Protein AF-A0A947J9U2-F1 (afdb_monomer_lite)

Radius of gyration: 20.04 Å; chains: 1; bounding box: 48×55×50 Å

pLDDT: mean 78.75, std 20.49, range [25.81, 98.12]

Secondary structure (DSSP, 8-state):
----PPEEE--S--EEETTEEESHHHHHHHHHHHHPPTT-EEEEHHHHHHHGGGT--EEEEEEEEETTTEEEEEEEE--S-EEEEEE-TTSSEEEEEETTSEEEEEE-HHHHHHHHHHHHHHHHHHHHGGGSTTSTHHHHHHHS-SS-SS-GGGTSS-SSSSEEEEGGGEEEEEETTEEEEEETTTEEEEE-TTTS-HHHHHHHHHHHHHHHHHT-

Sequence (216 aa):
GGGGGGIGIAWGTAIRTDGDLFGHSVNLAKRLSDTAKGGQIVASSDVFGQAASLGFRFRDLGDRELKGIGSERLYEVVWREEVARLDATDDSVNLVLTGDDKLVIEFAKPMQEEVDRIRAELDGLGKEARGLGGVIQRAVGRRVSHALPKLVDWATARAGMGIEHPLADIDARMRLGKLEILVNGKKRLEFGGDQVSPANARQFLERLRALRADAG

Structure (mmCIF, N/CA/C/O backbone):
data_AF-A0A947J9U2-F1
#
_entry.id   AF-A0A947J9U2-F1
#
loop_
_atom_site.group_PDB
_atom_site.id
_atom_site.type_symbol
_atom_site.label_atom_id
_atom_site.label_alt_id
_atom_site.label_comp_id
_atom_site.label_asym_id
_atom_site.label_entity_id
_atom_site.label_seq_id
_atom_site.pdbx_PDB_ins_code
_atom_site.Cartn_x
_atom_site.Cartn_y
_atom_site.Cartn_z
_atom_site.occupancy
_atom_site.B_iso_or_equiv
_atom_site.auth_seq_id
_atom_site.auth_comp_id
_atom_site.auth_asym_id
_atom_site.auth_atom_id
_atom_site.pdbx_PDB_model_num
ATOM 1 N N . GLY A 1 1 ? -15.534 14.897 -3.847 1.00 25.81 1 GLY A N 1
ATOM 2 C CA . GLY A 1 1 ? -15.605 13.552 -3.250 1.00 25.81 1 GLY A CA 1
ATOM 3 C C . GLY A 1 1 ? -14.189 13.133 -2.962 1.00 25.81 1 GLY A C 1
ATOM 4 O O . GLY A 1 1 ? -13.385 13.249 -3.876 1.00 25.81 1 GLY A O 1
ATOM 5 N N . GLY A 1 2 ? -13.885 12.825 -1.699 1.00 32.78 2 GLY A N 1
ATOM 6 C CA . GLY A 1 2 ? -12.523 12.707 -1.167 1.00 32.78 2 GLY A CA 1
ATOM 7 C C . GLY A 1 2 ? -11.637 11.728 -1.936 1.00 32.78 2 GLY A C 1
ATOM 8 O O . GLY A 1 2 ? -12.122 10.709 -2.429 1.00 32.78 2 GLY A O 1
ATOM 9 N N . GLY A 1 3 ? -10.350 12.069 -2.049 1.00 41.09 3 GLY A N 1
ATOM 10 C CA . GLY A 1 3 ? -9.320 11.173 -2.564 1.00 41.09 3 GLY A CA 1
ATOM 11 C C . GLY A 1 3 ? -9.358 9.856 -1.794 1.00 41.09 3 GLY A C 1
ATOM 12 O O . GLY A 1 3 ? -9.455 9.855 -0.567 1.00 41.09 3 GLY A O 1
ATOM 13 N N . GLY A 1 4 ? -9.397 8.731 -2.508 1.00 53.06 4 GLY A N 1
ATOM 14 C CA . GLY A 1 4 ? -9.525 7.418 -1.879 1.00 53.06 4 GLY A CA 1
ATOM 15 C C . GLY A 1 4 ? -8.254 7.056 -1.126 1.00 53.06 4 GLY A C 1
ATOM 16 O O . GLY A 1 4 ? -7.303 6.540 -1.713 1.00 53.06 4 GLY A O 1
ATOM 17 N N . GLY A 1 5 ? -8.268 7.362 0.169 1.00 69.38 5 GLY A N 1
ATOM 18 C CA . GLY A 1 5 ? -7.246 6.973 1.126 1.00 69.38 5 GLY A CA 1
ATOM 19 C C . GLY A 1 5 ? -7.214 5.462 1.349 1.00 69.38 5 GLY A C 1
ATOM 20 O O . GLY A 1 5 ? -8.092 4.724 0.900 1.00 69.38 5 GLY A O 1
ATOM 21 N N . GLY A 1 6 ? -6.174 4.997 2.034 1.00 84.38 6 GLY A N 1
ATOM 22 C CA . GLY A 1 6 ? -6.083 3.604 2.448 1.00 84.38 6 GLY A CA 1
ATOM 23 C C . GLY A 1 6 ? -7.133 3.235 3.500 1.00 84.38 6 GLY A C 1
ATOM 24 O O . GLY A 1 6 ? -7.641 4.082 4.244 1.00 84.38 6 GLY A O 1
ATOM 25 N N . ILE A 1 7 ? -7.468 1.950 3.554 1.00 92.75 7 ILE A N 1
ATOM 26 C CA . ILE A 1 7 ? -8.468 1.395 4.468 1.00 92.75 7 ILE A CA 1
ATOM 27 C C . ILE A 1 7 ? -7.752 0.832 5.694 1.00 92.75 7 ILE A C 1
ATOM 29 O O . ILE A 1 7 ? -6.749 0.136 5.563 1.00 92.75 7 ILE A O 1
ATOM 33 N N . GLY A 1 8 ? -8.285 1.116 6.881 1.00 95.94 8 GLY A N 1
ATOM 34 C CA . GLY A 1 8 ? -7.850 0.516 8.139 1.00 95.94 8 GLY A CA 1
ATOM 35 C C . GLY A 1 8 ? -8.925 -0.407 8.697 1.00 95.94 8 GLY A C 1
ATOM 36 O O . GLY A 1 8 ? -10.078 0.007 8.819 1.00 95.94 8 GLY A O 1
ATOM 37 N N . ILE A 1 9 ? -8.561 -1.640 9.042 1.00 97.19 9 ILE A N 1
ATOM 38 C CA . ILE A 1 9 ? -9.472 -2.637 9.612 1.00 97.19 9 ILE A CA 1
ATOM 39 C C . ILE A 1 9 ? -8.925 -3.082 10.964 1.00 97.19 9 ILE A C 1
ATOM 41 O O . ILE A 1 9 ? -7.799 -3.562 11.067 1.00 97.19 9 ILE A O 1
ATOM 45 N N . ALA A 1 10 ? -9.738 -2.956 12.005 1.00 97.12 10 ALA A N 1
ATOM 46 C CA . ALA A 1 10 ? -9.436 -3.494 13.322 1.00 97.12 10 ALA A CA 1
ATOM 47 C C . ALA A 1 10 ? -10.621 -4.313 13.831 1.00 97.12 10 ALA A C 1
ATOM 49 O O . ALA A 1 10 ? -11.771 -4.056 13.469 1.00 97.12 10 ALA A O 1
ATOM 50 N N . TRP A 1 11 ? -10.330 -5.285 14.687 1.00 95.12 11 TRP A N 1
ATOM 51 C CA . TRP A 1 11 ? -11.322 -6.132 15.335 1.00 95.12 11 TRP A CA 1
ATOM 52 C C . TRP A 1 11 ? -11.269 -5.914 16.846 1.00 95.12 11 TRP A C 1
ATOM 54 O O . TRP A 1 11 ? -10.195 -5.758 17.413 1.00 95.12 11 TRP A O 1
ATOM 64 N N . GLY A 1 12 ? -12.429 -5.876 17.500 1.00 92.94 12 GLY A N 1
ATOM 65 C CA . GLY A 1 12 ? -12.519 -5.732 18.951 1.00 92.94 12 GLY A CA 1
ATOM 66 C C . GLY A 1 12 ? -13.784 -5.013 19.400 1.00 92.94 12 GLY A C 1
ATOM 67 O O . GLY A 1 12 ? -14.599 -4.566 18.592 1.00 92.94 12 GLY A O 1
ATOM 68 N N . THR A 1 13 ? -13.946 -4.886 20.713 1.00 91.75 13 THR A N 1
ATOM 69 C CA . THR A 1 13 ? -15.140 -4.293 21.324 1.00 91.75 13 THR A CA 1
ATOM 70 C C . THR A 1 13 ? -15.233 -2.790 21.075 1.00 91.75 13 THR A C 1
ATOM 72 O O . THR A 1 13 ? -14.247 -2.068 21.238 1.00 91.75 13 THR A O 1
ATOM 75 N N . ALA A 1 14 ? -16.441 -2.314 20.780 1.00 92.44 14 ALA A N 1
ATOM 76 C CA . ALA A 1 14 ? -16.781 -0.899 20.715 1.00 92.44 14 ALA A CA 1
ATOM 77 C C . ALA A 1 14 ? -18.074 -0.631 21.497 1.00 92.44 14 ALA A C 1
ATOM 79 O O . ALA A 1 14 ? -18.937 -1.503 21.614 1.00 92.44 14 ALA A O 1
ATOM 80 N N . ILE A 1 15 ? -18.198 0.581 22.025 1.00 93.19 15 ILE A N 1
ATOM 81 C CA . ILE A 1 15 ? -19.376 1.084 22.727 1.00 93.19 15 ILE A CA 1
ATOM 82 C C . ILE A 1 15 ? -20.117 2.026 21.783 1.00 93.19 15 ILE A C 1
ATOM 84 O O . ILE A 1 15 ? -19.496 2.873 21.142 1.00 93.19 15 ILE A O 1
ATOM 88 N N . ARG A 1 16 ? -21.443 1.885 21.708 1.00 94.12 16 ARG A N 1
ATOM 89 C CA . ARG A 1 16 ? -22.299 2.766 20.914 1.00 94.12 16 ARG A CA 1
ATOM 90 C C . ARG A 1 16 ? -23.005 3.780 21.807 1.00 94.12 16 ARG A C 1
ATOM 92 O O . ARG A 1 16 ? -23.763 3.375 22.684 1.00 94.12 16 ARG A O 1
ATOM 99 N N . THR A 1 17 ? -22.820 5.064 21.519 1.00 92.56 17 THR A N 1
ATOM 100 C CA . THR A 1 17 ? -23.451 6.176 22.249 1.00 92.56 17 THR A CA 1
ATOM 101 C C . THR A 1 17 ? -23.852 7.259 21.258 1.00 92.56 17 THR A C 1
ATOM 103 O O . THR A 1 17 ? -23.076 7.578 20.365 1.00 92.56 17 THR A O 1
ATOM 106 N N . ASP A 1 18 ? -25.068 7.797 21.382 1.00 92.25 18 ASP A N 1
ATOM 107 C CA . ASP A 1 18 ? -25.584 8.890 20.538 1.00 92.25 18 ASP A CA 1
ATOM 108 C C . ASP A 1 18 ? -25.421 8.660 19.023 1.00 92.25 18 ASP A C 1
ATOM 110 O O . ASP A 1 18 ? -25.199 9.575 18.237 1.00 92.25 18 ASP A O 1
ATOM 114 N N . GLY A 1 19 ? -25.543 7.399 18.599 1.00 91.31 19 GLY A N 1
ATOM 115 C CA . GLY A 1 19 ? -25.423 6.994 17.198 1.00 91.31 19 GLY A CA 1
ATOM 116 C C . GLY A 1 19 ? -23.993 6.757 16.704 1.00 91.31 19 GLY A C 1
ATOM 117 O O . GLY A 1 19 ? -23.855 6.200 15.614 1.00 91.31 19 GLY A O 1
ATOM 118 N N . ASP A 1 20 ? -22.971 7.070 17.501 1.00 91.00 20 ASP A N 1
ATOM 119 C CA . ASP A 1 20 ? -21.551 6.923 17.160 1.00 91.00 20 ASP A CA 1
ATOM 120 C C . ASP A 1 20 ? -20.887 5.740 17.900 1.00 91.00 20 ASP A C 1
ATOM 122 O O . ASP A 1 20 ? -21.449 5.194 18.858 1.00 91.00 20 ASP A O 1
ATOM 126 N N . LEU A 1 21 ? -19.713 5.304 17.426 1.00 91.12 21 LEU A N 1
ATOM 127 C CA . LEU A 1 21 ? -18.932 4.198 17.988 1.00 91.12 21 LEU A CA 1
ATOM 128 C C . LEU A 1 21 ? -17.629 4.697 18.617 1.00 91.12 21 LEU A C 1
ATOM 130 O O . LEU A 1 21 ? -16.820 5.366 17.979 1.00 91.12 21 LEU A O 1
ATOM 134 N N . PHE A 1 22 ? -17.371 4.264 19.847 1.00 91.00 22 PHE A N 1
ATOM 135 C CA . PHE A 1 22 ? -16.164 4.590 20.599 1.00 91.00 22 PHE A CA 1
ATOM 136 C C . PHE A 1 22 ? -15.477 3.324 21.096 1.00 91.00 22 PHE A C 1
ATOM 138 O O . PHE A 1 22 ? -16.123 2.346 21.467 1.00 91.00 22 PHE A O 1
ATOM 145 N N . GLY A 1 23 ? -14.150 3.340 21.148 1.00 93.25 23 GLY A N 1
ATOM 146 C CA . GLY A 1 23 ? -13.381 2.235 21.705 1.00 93.25 23 GLY A CA 1
ATOM 147 C C . GLY A 1 23 ? -11.992 2.129 21.106 1.00 93.25 23 GLY A C 1
ATOM 148 O O . GLY A 1 23 ? -11.646 2.818 20.145 1.00 93.25 23 GLY A O 1
ATOM 149 N N . HIS A 1 24 ? -11.195 1.236 21.685 1.00 93.81 24 HIS A N 1
ATOM 150 C CA . HIS A 1 24 ? -9.841 0.975 21.218 1.00 93.81 24 HIS A CA 1
ATOM 151 C C . HIS A 1 24 ? -9.825 0.506 19.755 1.00 93.81 24 HIS A C 1
ATOM 153 O O . HIS A 1 24 ? -9.089 1.076 18.958 1.00 93.81 24 HIS A O 1
ATOM 159 N N . SER A 1 25 ? -10.693 -0.440 19.369 1.00 94.94 25 SER A N 1
ATOM 160 C CA . SER A 1 25 ? -10.762 -0.949 17.990 1.00 94.94 25 SER A CA 1
ATOM 161 C C . SER A 1 25 ? -11.112 0.140 16.971 1.00 94.94 25 SER A C 1
ATOM 163 O O . SER A 1 25 ? -10.523 0.187 15.895 1.00 94.94 25 SER A O 1
ATOM 165 N N . VAL A 1 26 ? -12.002 1.075 17.321 1.00 94.69 26 VAL A N 1
ATOM 166 C CA . VAL A 1 26 ? -12.360 2.215 16.457 1.00 94.69 26 VAL A CA 1
ATOM 167 C C . VAL A 1 26 ? -11.170 3.164 16.279 1.00 94.69 26 VAL A C 1
ATOM 169 O O . VAL A 1 26 ? -10.843 3.558 15.157 1.00 94.69 26 VAL A O 1
ATOM 172 N N . ASN A 1 27 ? -10.478 3.494 17.375 1.00 95.06 27 ASN A N 1
ATOM 173 C CA . ASN A 1 27 ? -9.283 4.338 17.330 1.00 95.06 27 ASN A CA 1
ATOM 174 C C . ASN A 1 27 ? -8.145 3.673 16.546 1.00 95.06 27 ASN A C 1
ATOM 176 O O . ASN A 1 27 ? -7.476 4.345 15.759 1.00 95.06 27 ASN A O 1
ATOM 180 N N . LEU A 1 28 ? -7.956 2.363 16.720 1.00 97.06 28 LEU A N 1
ATOM 181 C CA . LEU A 1 28 ? -6.976 1.576 15.983 1.00 97.06 28 LEU A CA 1
ATOM 182 C C . LEU A 1 28 ? -7.295 1.581 14.487 1.00 97.06 28 LEU A C 1
ATOM 184 O O . LEU A 1 28 ? -6.449 2.003 13.708 1.00 97.06 28 LEU A O 1
ATOM 188 N N . ALA A 1 29 ? -8.521 1.238 14.075 1.00 96.50 29 ALA A N 1
ATOM 189 C CA . ALA A 1 29 ? -8.925 1.256 12.663 1.00 96.50 29 ALA A CA 1
ATOM 190 C C . ALA A 1 29 ? -8.650 2.614 11.994 1.00 96.50 29 ALA A C 1
ATOM 192 O O . ALA A 1 29 ? -8.118 2.667 10.882 1.00 96.50 29 ALA A O 1
ATOM 193 N N . LYS A 1 30 ? -8.925 3.721 12.698 1.00 94.50 30 LYS A N 1
ATOM 194 C CA . LYS A 1 30 ? -8.577 5.067 12.228 1.00 94.50 30 LYS A CA 1
ATOM 195 C C . LYS A 1 30 ? -7.069 5.229 12.015 1.00 94.50 30 LYS A C 1
ATOM 197 O O . LYS A 1 30 ? -6.662 5.720 10.967 1.00 94.50 30 LYS A O 1
ATOM 202 N N . ARG A 1 31 ? -6.234 4.804 12.972 1.00 95.12 31 ARG A N 1
ATOM 203 C CA . ARG A 1 31 ? -4.767 4.877 12.844 1.00 95.12 31 ARG A CA 1
ATOM 204 C C . ARG A 1 31 ? -4.219 3.997 11.731 1.00 95.12 31 ARG A C 1
ATOM 206 O O . ARG A 1 31 ? -3.329 4.434 11.014 1.00 95.12 31 ARG A O 1
ATOM 213 N N . LEU A 1 32 ? -4.792 2.817 11.529 1.00 96.38 32 LEU A N 1
ATOM 214 C CA . LEU A 1 32 ? -4.426 1.955 10.409 1.00 96.38 32 LEU A CA 1
ATOM 215 C C . LEU A 1 32 ? -4.758 2.616 9.068 1.00 96.38 32 LEU A C 1
ATOM 217 O O . LEU A 1 32 ? -3.923 2.618 8.170 1.00 96.38 32 LEU A O 1
ATOM 221 N N . SER A 1 33 ? -5.928 3.253 8.954 1.00 93.25 33 SER A N 1
ATOM 222 C CA . SER A 1 33 ? -6.277 4.037 7.764 1.00 93.25 33 SER A CA 1
ATOM 223 C C . SER A 1 33 ? -5.349 5.240 7.585 1.00 93.25 33 SER A C 1
ATOM 225 O O . SER A 1 33 ? -5.019 5.568 6.450 1.00 93.25 33 SER A O 1
ATOM 227 N N . ASP A 1 34 ? -4.908 5.889 8.671 1.00 89.12 34 ASP A N 1
ATOM 228 C CA . ASP A 1 34 ? -3.905 6.968 8.667 1.00 89.12 34 ASP A CA 1
ATOM 229 C C . ASP A 1 34 ? -2.547 6.522 8.116 1.00 89.12 34 ASP A C 1
ATOM 231 O O . ASP A 1 34 ? -1.928 7.267 7.358 1.00 89.12 34 ASP A O 1
ATOM 235 N N . THR A 1 35 ? -2.119 5.301 8.426 1.00 89.81 35 THR A N 1
ATOM 236 C CA . THR A 1 35 ? -0.851 4.739 7.942 1.00 89.81 35 THR A CA 1
ATOM 237 C C . THR A 1 35 ? -0.953 4.145 6.532 1.00 89.81 35 THR A C 1
ATOM 239 O O . THR A 1 35 ? 0.039 4.107 5.807 1.00 89.81 35 THR A O 1
ATOM 242 N N . ALA A 1 36 ? -2.138 3.694 6.118 1.00 90.69 36 ALA A N 1
ATOM 243 C CA . ALA A 1 36 ? -2.337 3.008 4.847 1.00 90.69 36 ALA A CA 1
ATOM 244 C C . ALA A 1 36 ? -2.087 3.915 3.624 1.00 90.69 36 ALA A C 1
ATOM 246 O O . ALA A 1 36 ? -2.618 5.030 3.517 1.00 90.69 36 ALA A O 1
ATOM 247 N N . LYS A 1 37 ? -1.319 3.396 2.654 1.00 87.44 37 LYS A N 1
ATOM 248 C CA . LYS A 1 37 ? -1.138 4.027 1.337 1.00 87.44 37 LYS A CA 1
ATOM 249 C C . LYS A 1 37 ? -2.428 3.994 0.514 1.00 87.44 37 LYS A C 1
ATOM 251 O O . LYS A 1 37 ? -3.367 3.254 0.803 1.00 87.44 37 LYS A O 1
ATOM 256 N N . GLY A 1 38 ? -2.487 4.803 -0.541 1.00 82.56 38 GLY A N 1
ATOM 257 C CA . GLY A 1 38 ? -3.654 4.875 -1.426 1.00 82.56 38 GLY A CA 1
ATOM 258 C C . GLY A 1 38 ? -3.937 3.525 -2.088 1.00 82.56 38 GLY A C 1
ATOM 259 O O . GLY A 1 38 ? -3.096 3.011 -2.819 1.00 82.56 38 GLY A O 1
ATOM 260 N N . GLY A 1 39 ? -5.119 2.954 -1.839 1.00 80.88 39 GLY A N 1
ATOM 261 C CA . GLY A 1 39 ? -5.487 1.611 -2.311 1.00 80.88 39 GLY A CA 1
ATOM 262 C C . GLY A 1 39 ? -4.942 0.448 -1.473 1.00 80.88 39 GLY A C 1
ATOM 263 O O . GLY A 1 39 ? -5.191 -0.702 -1.826 1.00 80.88 39 GLY A O 1
ATOM 264 N N . GLN A 1 40 ? -4.245 0.722 -0.369 1.00 90.00 40 GLN A N 1
ATOM 265 C CA . GLN A 1 40 ? -3.800 -0.294 0.581 1.00 90.00 40 GLN A CA 1
ATOM 266 C C . GLN A 1 40 ? -4.892 -0.568 1.624 1.00 90.00 40 GLN A C 1
ATOM 268 O O . GLN A 1 40 ? -5.606 0.347 2.045 1.00 90.00 40 GLN A O 1
ATOM 273 N N . ILE A 1 41 ? -4.998 -1.821 2.069 1.00 94.81 41 ILE A N 1
ATOM 274 C CA . ILE A 1 41 ? -5.858 -2.227 3.185 1.00 94.81 41 ILE A CA 1
ATOM 275 C C . ILE A 1 41 ? -4.956 -2.721 4.311 1.00 94.81 41 ILE A C 1
ATOM 277 O O . ILE A 1 41 ? -4.320 -3.762 4.168 1.00 94.81 41 ILE A O 1
ATOM 281 N N . VAL A 1 42 ? -4.901 -1.987 5.419 1.00 97.25 42 VAL A N 1
ATOM 282 C CA . VAL A 1 42 ? -4.085 -2.318 6.592 1.00 97.25 42 VAL A CA 1
ATOM 283 C C . VAL A 1 42 ? -4.979 -2.853 7.708 1.00 97.25 42 VAL A C 1
ATOM 285 O O . VAL A 1 42 ? -6.006 -2.266 8.040 1.00 97.25 42 VAL A O 1
ATOM 288 N N . ALA A 1 43 ? -4.578 -3.973 8.289 1.00 98.12 43 ALA A N 1
ATOM 289 C CA . ALA A 1 43 ? -5.308 -4.753 9.269 1.00 98.12 43 ALA A CA 1
ATOM 290 C C . ALA A 1 43 ? -4.500 -4.917 10.566 1.00 98.12 43 ALA A C 1
ATOM 292 O O . ALA A 1 43 ? -3.270 -5.023 10.532 1.00 98.12 43 ALA A O 1
ATOM 293 N N . SER A 1 44 ? -5.197 -4.955 11.705 1.00 98.00 44 SER A N 1
ATOM 294 C CA . SER A 1 44 ? -4.595 -5.297 12.998 1.00 98.00 44 SER A CA 1
ATOM 295 C C . SER A 1 44 ? -4.270 -6.792 13.104 1.00 98.00 44 SER A C 1
ATOM 297 O O . SER A 1 44 ? -4.792 -7.61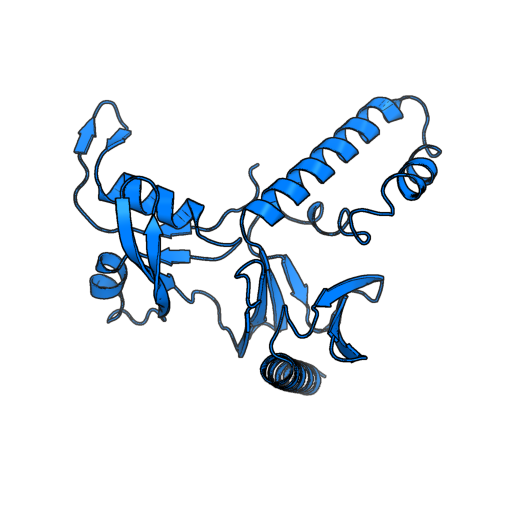7 12.348 1.00 98.00 44 SER A O 1
ATOM 299 N N . SER A 1 45 ? -3.452 -7.153 14.095 1.00 97.06 45 SER A N 1
ATOM 300 C CA . SER A 1 45 ? -3.145 -8.553 14.419 1.00 97.06 45 SER A CA 1
ATOM 301 C C . SER A 1 45 ? -4.393 -9.390 14.721 1.00 97.06 45 SER A C 1
ATOM 303 O O . SER A 1 45 ? -4.481 -10.530 14.271 1.00 97.06 45 SER A O 1
ATOM 305 N N . ASP A 1 46 ? -5.397 -8.826 15.403 1.00 96.75 46 ASP A N 1
ATOM 306 C CA . ASP A 1 46 ? -6.667 -9.522 15.657 1.00 96.75 46 ASP A CA 1
ATOM 307 C C . ASP A 1 46 ? -7.418 -9.856 14.364 1.00 96.75 46 ASP A C 1
ATOM 309 O O . ASP A 1 46 ? -7.944 -10.956 14.210 1.00 96.75 46 ASP A O 1
ATOM 313 N N . VAL A 1 47 ? -7.448 -8.926 13.402 1.00 97.06 47 VAL A N 1
ATOM 314 C CA . VAL A 1 47 ? -8.072 -9.172 12.093 1.00 97.06 47 VAL A CA 1
ATOM 315 C C . VAL A 1 47 ? -7.328 -10.279 11.355 1.00 97.06 47 VAL A C 1
ATOM 317 O O . VAL A 1 47 ? -7.969 -11.182 10.819 1.00 97.06 47 VAL A O 1
ATOM 320 N N . PHE A 1 48 ? -5.992 -10.247 11.361 1.00 97.00 48 PHE A N 1
ATOM 321 C CA . PHE A 1 48 ? -5.177 -11.313 10.782 1.00 97.00 48 PHE A CA 1
ATOM 322 C C . PHE A 1 48 ? -5.489 -12.671 11.429 1.00 97.00 48 PHE A C 1
ATOM 324 O O . PHE A 1 48 ? -5.807 -13.620 10.715 1.00 97.00 48 PHE A O 1
ATOM 331 N N . GLY A 1 49 ? -5.493 -12.756 12.763 1.00 95.69 49 GLY A N 1
ATOM 332 C CA . GLY A 1 49 ? -5.788 -13.995 13.489 1.00 95.69 49 GLY A CA 1
ATOM 333 C C . GLY A 1 49 ? -7.166 -14.582 13.169 1.00 95.69 49 GLY A C 1
ATOM 334 O O . GLY A 1 49 ? -7.303 -15.798 13.050 1.00 95.69 49 GLY A O 1
ATOM 335 N N . GLN A 1 50 ? -8.170 -13.725 12.961 1.00 93.62 50 GLN A N 1
ATOM 336 C CA . GLN A 1 50 ? -9.540 -14.149 12.655 1.00 93.62 50 GLN A CA 1
ATOM 337 C C . GLN A 1 50 ? -9.760 -14.498 11.176 1.00 93.62 50 GLN A C 1
ATOM 339 O O . GLN A 1 50 ? -10.613 -15.329 10.865 1.00 93.62 50 GLN A O 1
ATOM 344 N N . ALA A 1 51 ? -9.030 -13.862 10.254 1.00 94.06 51 ALA A N 1
ATOM 345 C CA . ALA A 1 51 ? -9.295 -13.957 8.818 1.00 94.06 51 ALA A CA 1
ATOM 346 C C . ALA A 1 51 ? -8.250 -14.753 8.020 1.00 94.06 51 ALA A C 1
ATOM 348 O O . ALA A 1 51 ? -8.532 -15.133 6.882 1.00 94.06 51 ALA A O 1
ATOM 349 N N . ALA A 1 52 ? -7.069 -15.041 8.577 1.00 88.88 52 ALA A N 1
ATOM 350 C CA . ALA A 1 52 ? -5.993 -15.731 7.857 1.00 88.88 52 ALA A CA 1
ATOM 351 C C . ALA A 1 52 ? -6.401 -17.122 7.339 1.00 88.88 52 ALA A C 1
ATOM 353 O O . ALA A 1 52 ? -5.950 -17.546 6.277 1.00 88.88 52 ALA A O 1
ATOM 354 N N . SER A 1 53 ? -7.289 -17.824 8.050 1.00 89.88 53 SER A N 1
ATOM 355 C CA . SER A 1 53 ? -7.796 -19.142 7.646 1.00 89.88 53 SER A CA 1
ATOM 356 C C . SER A 1 53 ? -8.928 -19.088 6.612 1.00 89.88 53 SER A C 1
ATOM 358 O O . SER A 1 53 ? -9.322 -20.128 6.089 1.00 89.88 53 SER A O 1
ATOM 360 N N . LEU A 1 54 ? -9.439 -17.896 6.282 1.00 91.94 54 LEU A N 1
ATOM 361 C CA . LEU A 1 54 ? -10.589 -17.705 5.388 1.00 91.94 54 LEU A CA 1
ATOM 362 C C . LEU A 1 54 ? -10.194 -17.517 3.912 1.00 91.94 54 LEU A C 1
ATOM 364 O O . LEU A 1 54 ? -11.025 -17.129 3.095 1.00 91.94 54 LEU A O 1
ATOM 368 N N . GLY A 1 55 ? -8.932 -17.774 3.557 1.00 88.00 55 GLY A N 1
ATOM 369 C CA . GLY A 1 55 ? -8.435 -17.669 2.179 1.00 88.00 55 GLY A CA 1
ATOM 370 C C . GLY A 1 55 ? -7.993 -16.264 1.757 1.00 88.00 55 GLY A C 1
ATOM 371 O O . GLY A 1 55 ? -7.605 -16.068 0.606 1.00 88.00 55 GLY A O 1
ATOM 372 N N . PHE A 1 56 ? -7.999 -15.289 2.670 1.00 92.12 56 PHE A N 1
ATOM 373 C CA . PHE A 1 56 ? -7.382 -13.987 2.423 1.00 92.12 56 PHE A CA 1
ATOM 374 C C . PHE A 1 56 ? -5.857 -14.096 2.446 1.00 92.12 56 PHE A C 1
ATOM 376 O O . PHE A 1 56 ? -5.273 -14.773 3.293 1.00 92.12 56 PHE A O 1
ATOM 383 N N . ARG A 1 57 ? -5.198 -13.381 1.532 1.00 94.56 57 ARG A N 1
ATOM 384 C CA . ARG A 1 57 ? -3.741 -13.238 1.541 1.00 94.56 57 ARG A CA 1
ATOM 385 C C . ARG A 1 57 ? -3.356 -12.031 2.377 1.00 94.56 57 ARG A C 1
ATOM 387 O O . ARG A 1 57 ? -3.899 -10.945 2.184 1.00 94.56 57 ARG A O 1
ATOM 394 N N . PHE A 1 58 ? -2.383 -12.223 3.255 1.00 96.31 58 PHE A N 1
ATOM 395 C CA . PHE A 1 58 ? -1.833 -11.164 4.084 1.00 96.31 58 PHE A CA 1
ATOM 396 C C . PHE A 1 58 ? -0.337 -11.013 3.848 1.00 96.31 58 PHE A C 1
ATOM 398 O O . PHE A 1 58 ? 0.375 -11.997 3.638 1.00 96.31 58 PHE A O 1
ATOM 405 N N . ARG A 1 59 ? 0.130 -9.771 3.920 1.00 95.69 59 ARG A N 1
ATOM 406 C CA . ARG A 1 59 ? 1.544 -9.411 3.961 1.00 95.69 59 ARG A CA 1
ATOM 407 C C . ARG A 1 59 ? 1.838 -8.799 5.319 1.00 95.69 59 ARG A C 1
ATOM 409 O O . ARG A 1 59 ? 1.162 -7.865 5.729 1.00 95.69 59 ARG A O 1
ATOM 416 N N . ASP A 1 60 ? 2.831 -9.328 6.012 1.00 96.62 60 ASP A N 1
ATOM 417 C CA . ASP A 1 60 ? 3.286 -8.769 7.281 1.00 96.62 60 ASP A CA 1
ATOM 418 C C . ASP A 1 60 ? 4.016 -7.441 7.035 1.00 96.62 60 ASP A C 1
ATOM 420 O O . ASP A 1 60 ? 4.939 -7.382 6.220 1.00 96.62 60 ASP A O 1
ATOM 424 N N . LEU A 1 61 ? 3.578 -6.378 7.709 1.00 95.00 61 LEU A N 1
ATOM 425 C CA . LEU A 1 61 ? 4.181 -5.044 7.633 1.00 95.00 61 LEU A CA 1
ATOM 426 C C . LEU A 1 61 ? 5.096 -4.741 8.832 1.00 95.00 61 LEU A C 1
ATOM 428 O O . LEU A 1 61 ? 5.665 -3.644 8.897 1.00 95.00 61 LEU A O 1
ATOM 432 N N . GLY A 1 62 ? 5.232 -5.700 9.754 1.00 96.06 62 GLY A N 1
ATOM 433 C CA . GLY A 1 62 ? 5.998 -5.590 10.987 1.00 96.06 62 GLY A CA 1
ATOM 434 C C . GLY A 1 62 ? 5.325 -4.725 12.052 1.00 96.06 62 GLY A C 1
ATOM 435 O O . GLY A 1 62 ? 4.174 -4.300 11.918 1.00 96.06 62 GLY A O 1
ATOM 436 N N . ASP A 1 63 ? 6.072 -4.475 13.123 1.00 96.88 63 ASP A N 1
ATOM 437 C CA . ASP A 1 63 ? 5.667 -3.582 14.206 1.00 96.88 63 ASP A CA 1
ATOM 438 C C . ASP A 1 63 ? 5.755 -2.116 13.766 1.00 96.88 63 ASP A C 1
ATOM 440 O O . ASP A 1 63 ? 6.743 -1.679 13.164 1.00 96.88 63 ASP A O 1
ATOM 444 N N . ARG A 1 64 ? 4.713 -1.339 14.067 1.00 94.88 64 ARG A N 1
ATOM 445 C CA . ARG A 1 64 ? 4.623 0.090 13.756 1.00 94.88 64 ARG A CA 1
ATOM 446 C C . ARG A 1 64 ? 4.120 0.857 14.972 1.00 94.88 64 ARG A C 1
ATOM 448 O O . ARG A 1 64 ? 3.127 0.489 15.589 1.00 94.88 64 ARG A O 1
ATOM 455 N N . GLU A 1 65 ? 4.774 1.975 15.268 1.00 95.62 65 GLU A N 1
ATOM 456 C CA . GLU A 1 65 ? 4.336 2.898 16.316 1.00 95.62 65 GLU A CA 1
ATOM 457 C C . GLU A 1 65 ? 3.144 3.735 15.844 1.00 95.62 65 GLU A C 1
ATOM 459 O O . GLU A 1 65 ? 3.244 4.529 14.902 1.00 95.62 65 GLU A O 1
ATOM 464 N N . LEU A 1 66 ? 2.005 3.581 16.520 1.00 95.62 66 LEU A N 1
ATOM 465 C CA . LEU A 1 66 ? 0.766 4.282 16.208 1.00 95.62 66 LEU A CA 1
ATOM 466 C C . LEU A 1 66 ? 0.456 5.344 17.266 1.00 95.62 66 LEU A C 1
ATOM 468 O O . LEU A 1 66 ? 0.308 5.069 18.459 1.00 95.62 66 LEU A O 1
ATOM 472 N N . LYS A 1 67 ? 0.289 6.595 16.820 1.00 91.19 67 LYS A N 1
ATOM 473 C CA . LYS A 1 67 ? 0.052 7.743 17.707 1.00 91.19 67 LYS A CA 1
ATOM 474 C C . LYS A 1 67 ? -1.169 7.533 18.613 1.00 91.19 67 LYS A C 1
ATOM 476 O O . LYS A 1 67 ? -2.311 7.528 18.142 1.00 91.19 67 LYS A O 1
ATOM 481 N N . GLY A 1 68 ? -0.920 7.499 19.922 1.00 94.00 68 GLY A N 1
ATOM 482 C CA . GLY A 1 68 ? -1.951 7.347 20.954 1.00 94.00 68 GLY A CA 1
ATOM 483 C C . GLY A 1 68 ? -2.472 5.917 21.123 1.00 94.00 68 GLY A C 1
ATOM 484 O O . GLY A 1 68 ? -3.461 5.734 21.824 1.00 94.00 68 GLY A O 1
ATOM 485 N N . ILE A 1 69 ? -1.830 4.940 20.478 1.00 95.88 69 ILE A N 1
ATOM 486 C CA . ILE A 1 69 ? -2.109 3.507 20.618 1.00 95.88 69 ILE A CA 1
ATOM 487 C C . ILE A 1 69 ? -0.871 2.806 21.194 1.00 95.88 69 ILE A C 1
ATOM 489 O O . ILE A 1 69 ? -0.971 2.186 22.247 1.00 95.88 69 ILE A O 1
ATOM 493 N N . GLY A 1 70 ? 0.295 2.994 20.568 1.00 95.81 70 GLY A N 1
ATOM 494 C CA . GLY A 1 70 ? 1.541 2.290 20.884 1.00 95.81 70 GLY A CA 1
ATOM 495 C C . GLY A 1 70 ? 2.030 1.450 19.703 1.00 95.81 70 GLY A C 1
ATOM 496 O O . GLY A 1 70 ? 1.544 1.621 18.581 1.00 95.81 70 GLY A O 1
ATOM 497 N N . SER A 1 71 ? 2.992 0.565 19.962 1.00 97.00 71 SER A N 1
ATOM 498 C CA . SER A 1 71 ? 3.507 -0.382 18.971 1.00 97.00 71 SER A CA 1
ATOM 499 C C . SER A 1 71 ? 2.481 -1.470 18.666 1.00 97.00 71 SER A C 1
ATOM 501 O O . SER A 1 71 ? 2.020 -2.157 19.575 1.00 97.00 71 SER A O 1
ATOM 503 N N . GLU A 1 72 ? 2.153 -1.638 17.388 1.00 97.62 72 GLU A N 1
ATOM 504 C CA . GLU A 1 72 ? 1.222 -2.650 16.889 1.00 97.62 72 GLU A CA 1
ATOM 505 C C . GLU A 1 72 ? 1.833 -3.381 15.694 1.00 97.62 72 GLU A C 1
ATOM 507 O O . GLU A 1 72 ? 2.364 -2.742 14.780 1.00 97.62 72 GLU A O 1
ATOM 512 N N . ARG A 1 73 ? 1.701 -4.712 15.644 1.00 97.56 73 ARG A N 1
ATOM 513 C CA . ARG A 1 73 ? 2.057 -5.479 14.444 1.00 97.56 73 ARG A CA 1
ATOM 514 C C . ARG A 1 73 ? 0.940 -5.400 13.420 1.00 97.56 73 ARG A C 1
ATOM 516 O O . ARG A 1 73 ? -0.212 -5.748 13.713 1.00 97.56 73 ARG A O 1
ATOM 523 N N . LEU A 1 74 ? 1.289 -4.940 12.224 1.00 98.00 74 LEU A N 1
ATOM 524 C CA . LEU A 1 74 ? 0.333 -4.639 11.166 1.00 98.00 74 LEU A CA 1
ATOM 525 C C . LEU A 1 74 ? 0.447 -5.622 10.008 1.00 98.00 74 LEU A C 1
ATOM 527 O O . LEU A 1 74 ? 1.523 -6.128 9.692 1.00 98.00 74 LEU A O 1
ATOM 531 N N . TYR A 1 75 ? -0.672 -5.825 9.323 1.00 98.06 75 TYR A N 1
ATOM 532 C CA . TYR A 1 75 ? -0.745 -6.665 8.137 1.00 98.06 75 TYR A CA 1
ATOM 533 C C . TYR A 1 75 ? -1.422 -5.906 7.005 1.00 98.06 75 TYR A C 1
ATOM 535 O O . TYR A 1 75 ? -2.387 -5.185 7.224 1.00 98.06 75 TYR A O 1
ATOM 543 N N . GLU A 1 76 ? -0.964 -6.085 5.777 1.00 96.75 76 GLU A N 1
ATOM 544 C CA . GLU A 1 76 ? -1.698 -5.665 4.592 1.00 96.75 76 GLU A CA 1
ATOM 545 C C . GLU A 1 76 ? -2.553 -6.821 4.079 1.00 96.75 76 GLU A C 1
ATOM 547 O O . GLU A 1 76 ? -2.052 -7.931 3.894 1.00 96.75 76 GLU A O 1
ATOM 552 N N . VAL A 1 77 ? -3.832 -6.558 3.807 1.00 96.44 77 VAL A N 1
ATOM 553 C CA . VAL A 1 77 ? -4.693 -7.485 3.065 1.00 96.44 77 VAL A CA 1
ATOM 554 C C . VAL A 1 77 ? -4.384 -7.328 1.579 1.00 96.44 77 VAL A C 1
ATOM 556 O O . VAL A 1 77 ? -4.687 -6.295 0.978 1.00 96.44 77 VAL A O 1
ATOM 559 N N . VAL A 1 78 ? -3.815 -8.365 0.965 1.00 94.75 78 VAL A N 1
ATOM 560 C CA . VAL A 1 78 ? -3.504 -8.389 -0.470 1.00 94.75 78 VAL A CA 1
ATOM 561 C C . VAL A 1 78 ? -4.777 -8.743 -1.240 1.00 94.75 78 VAL A C 1
ATOM 563 O O . VAL A 1 78 ? -5.056 -9.909 -1.530 1.00 94.75 78 VAL A O 1
ATOM 566 N N . TRP A 1 79 ? -5.576 -7.714 -1.526 1.00 91.31 79 TRP A N 1
ATOM 567 C CA . TRP A 1 79 ? -6.905 -7.820 -2.144 1.00 91.31 79 TRP A CA 1
ATOM 568 C C . TRP A 1 79 ? -6.885 -7.833 -3.678 1.00 91.31 79 TRP A C 1
ATOM 570 O O . TRP A 1 79 ? -7.893 -8.158 -4.302 1.00 91.31 79 TRP A O 1
ATOM 580 N N . ARG A 1 80 ? -5.740 -7.503 -4.283 1.00 89.94 80 ARG A N 1
ATOM 581 C CA . ARG A 1 80 ? -5.510 -7.564 -5.729 1.00 89.94 80 ARG A CA 1
ATOM 582 C C . ARG A 1 80 ? -4.580 -8.722 -6.084 1.00 89.94 80 ARG A C 1
ATOM 584 O O . ARG A 1 80 ? -3.793 -9.192 -5.254 1.00 89.94 80 ARG A O 1
ATOM 591 N N . GLU A 1 81 ? -4.650 -9.193 -7.322 1.00 92.50 81 GLU A N 1
ATOM 592 C CA . GLU A 1 81 ? -3.694 -10.175 -7.825 1.00 92.50 81 GLU A CA 1
ATOM 593 C C . GLU A 1 81 ? -2.361 -9.492 -8.139 1.00 92.50 81 GLU A C 1
ATOM 595 O O . GLU A 1 81 ? -2.140 -9.018 -9.246 1.00 92.50 81 GLU A O 1
ATOM 600 N N . GLU A 1 82 ? -1.475 -9.396 -7.150 1.00 94.31 82 GLU A N 1
ATOM 601 C CA . GLU A 1 82 ? -0.125 -8.874 -7.367 1.00 94.31 82 GLU A CA 1
ATOM 602 C C . GLU A 1 82 ? 0.786 -9.937 -7.988 1.00 94.31 82 GLU A C 1
ATOM 604 O O . GLU A 1 82 ? 0.942 -11.030 -7.439 1.00 94.31 82 GLU A O 1
ATOM 609 N N . VAL A 1 83 ? 1.424 -9.592 -9.107 1.00 95.31 83 VAL A N 1
ATOM 610 C CA . VAL A 1 83 ? 2.387 -10.454 -9.814 1.00 95.31 83 VAL A CA 1
ATOM 611 C C . VAL A 1 83 ? 3.831 -9.978 -9.662 1.00 95.31 83 VAL A C 1
ATOM 613 O O . VAL A 1 83 ? 4.756 -10.763 -9.873 1.00 95.31 83 VAL A O 1
ATOM 616 N N . ALA A 1 84 ? 4.037 -8.709 -9.302 1.00 95.94 84 ALA A N 1
ATOM 617 C CA . ALA A 1 84 ? 5.321 -8.166 -8.868 1.00 95.94 84 ALA A CA 1
ATOM 618 C C . ALA A 1 84 ? 5.100 -6.935 -7.994 1.00 95.94 84 ALA A C 1
ATOM 620 O O . ALA A 1 84 ? 4.134 -6.199 -8.187 1.00 95.94 84 ALA A O 1
ATOM 621 N N . ARG A 1 85 ? 6.042 -6.663 -7.096 1.00 94.94 85 ARG A N 1
ATOM 622 C CA . ARG A 1 85 ? 6.018 -5.478 -6.247 1.00 94.94 85 ARG A CA 1
ATOM 623 C C . ARG A 1 85 ? 7.421 -4.925 -6.059 1.00 94.94 85 ARG A C 1
ATOM 625 O O . ARG A 1 85 ? 8.381 -5.686 -5.962 1.00 94.94 85 ARG A O 1
ATOM 632 N N . LEU A 1 86 ? 7.524 -3.605 -6.023 1.00 94.44 86 LEU A N 1
ATOM 633 C CA . LEU A 1 86 ? 8.737 -2.877 -5.699 1.00 94.44 86 LEU A CA 1
ATOM 634 C C . LEU A 1 86 ? 8.392 -1.766 -4.712 1.00 94.44 86 LEU A C 1
ATOM 636 O O . LEU A 1 86 ? 7.706 -0.807 -5.059 1.00 94.44 86 LEU A O 1
ATOM 640 N N . ASP A 1 87 ? 8.887 -1.915 -3.492 1.00 91.31 87 ASP A N 1
ATOM 641 C CA . ASP A 1 87 ? 8.722 -0.939 -2.422 1.00 91.31 87 ASP A CA 1
ATOM 642 C C . ASP A 1 87 ? 9.896 0.042 -2.415 1.00 91.31 87 ASP A C 1
ATOM 644 O O . ASP A 1 87 ? 11.056 -0.356 -2.590 1.00 91.31 87 ASP A O 1
ATOM 648 N N . ALA A 1 88 ? 9.596 1.324 -2.206 1.00 87.19 88 ALA A N 1
ATOM 649 C CA . ALA A 1 88 ? 10.623 2.301 -1.889 1.00 87.19 88 ALA A CA 1
ATOM 650 C C . ALA A 1 88 ? 11.145 2.093 -0.460 1.00 87.19 88 ALA A C 1
ATOM 652 O O . ALA A 1 88 ? 10.400 1.732 0.451 1.00 87.19 88 ALA A O 1
ATOM 653 N N . THR A 1 89 ? 12.435 2.341 -0.262 1.00 85.56 89 THR A N 1
ATOM 654 C CA . THR A 1 89 ? 13.143 2.151 1.015 1.00 85.56 89 THR A CA 1
ATOM 655 C C . THR A 1 89 ? 12.609 3.041 2.135 1.00 85.56 89 THR A C 1
ATOM 657 O O . THR A 1 89 ? 12.647 2.647 3.297 1.00 85.56 89 THR A O 1
ATOM 660 N N . ASP A 1 90 ? 12.095 4.219 1.790 1.00 80.38 90 ASP A N 1
ATOM 661 C CA . ASP A 1 90 ? 11.520 5.205 2.705 1.00 80.38 90 ASP A CA 1
ATOM 662 C C . ASP A 1 90 ? 10.007 5.032 2.917 1.00 80.38 90 ASP A C 1
ATOM 664 O O . ASP A 1 90 ? 9.369 5.895 3.520 1.00 80.38 90 ASP A O 1
ATOM 668 N N . ASP A 1 91 ? 9.422 3.938 2.414 1.00 81.38 91 ASP A N 1
ATOM 669 C CA . ASP A 1 91 ? 7.988 3.649 2.510 1.00 81.38 91 ASP A CA 1
ATOM 670 C C . ASP A 1 91 ? 7.115 4.745 1.852 1.00 81.38 91 ASP A C 1
ATOM 672 O O . ASP A 1 91 ? 5.925 4.853 2.142 1.00 81.38 91 ASP A O 1
ATOM 676 N N . SER A 1 92 ? 7.675 5.577 0.960 1.00 78.88 92 SER A N 1
ATOM 677 C CA . SER A 1 92 ? 6.951 6.694 0.326 1.00 78.88 92 SER A CA 1
ATOM 678 C C . SER A 1 92 ? 6.055 6.254 -0.831 1.00 78.88 92 SER A C 1
ATOM 680 O O . SER A 1 92 ? 5.008 6.864 -1.082 1.00 78.88 92 SER A O 1
ATOM 682 N N . VAL A 1 93 ? 6.442 5.183 -1.528 1.00 81.38 93 VAL A N 1
ATOM 683 C CA . VAL A 1 93 ? 5.734 4.659 -2.693 1.00 81.38 93 VAL A CA 1
ATOM 684 C C . VAL A 1 93 ? 5.906 3.150 -2.824 1.00 81.38 93 VAL A C 1
ATOM 686 O O . VAL A 1 93 ? 6.969 2.609 -2.524 1.00 81.38 93 VAL A O 1
ATOM 689 N N . ASN A 1 94 ? 4.874 2.487 -3.339 1.00 88.4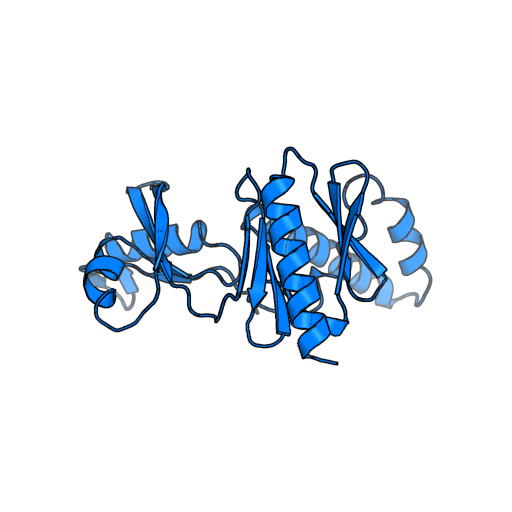4 94 ASN A N 1
ATOM 690 C CA . ASN A 1 94 ? 4.967 1.119 -3.835 1.00 88.44 94 ASN A CA 1
ATOM 691 C C . ASN A 1 94 ? 4.580 1.089 -5.309 1.00 88.44 94 ASN A C 1
ATOM 693 O O . ASN A 1 94 ? 3.629 1.753 -5.728 1.00 88.44 94 ASN A O 1
ATOM 697 N N . LEU A 1 95 ? 5.288 0.279 -6.081 1.00 91.12 95 LEU A N 1
ATOM 698 C CA . LEU A 1 95 ? 4.967 -0.036 -7.464 1.00 91.12 95 LEU A CA 1
ATOM 699 C C . LEU A 1 95 ? 4.517 -1.488 -7.521 1.00 91.12 95 LEU A C 1
ATOM 701 O O . LEU A 1 95 ? 5.240 -2.376 -7.075 1.00 91.12 95 LEU A O 1
ATOM 705 N N . VAL A 1 96 ? 3.337 -1.738 -8.070 1.00 93.75 96 VAL A N 1
ATOM 706 C CA . VAL A 1 96 ? 2.726 -3.067 -8.085 1.00 93.75 96 VAL A CA 1
ATOM 707 C C . VAL A 1 96 ? 2.318 -3.411 -9.508 1.00 93.75 96 VAL A C 1
ATOM 709 O O . VAL A 1 96 ? 1.554 -2.681 -10.129 1.00 93.75 96 VAL A O 1
ATOM 712 N N . LEU A 1 97 ? 2.824 -4.522 -10.034 1.00 95.00 97 LEU A N 1
ATOM 713 C CA . LEU A 1 97 ? 2.292 -5.133 -11.248 1.00 95.00 97 LEU A CA 1
ATOM 714 C C . LEU A 1 97 ? 1.169 -6.077 -10.845 1.00 95.00 97 LEU A C 1
ATOM 716 O O . LEU A 1 97 ? 1.313 -6.853 -9.895 1.00 95.00 97 LEU A O 1
ATOM 720 N N . THR A 1 98 ? 0.071 -6.022 -11.580 1.00 93.00 98 THR A N 1
ATOM 721 C CA . THR A 1 98 ? -1.146 -6.791 -11.307 1.00 93.00 98 THR A CA 1
ATOM 722 C C . THR A 1 98 ? -1.425 -7.805 -12.411 1.00 93.00 98 THR A C 1
ATOM 724 O O . THR A 1 98 ? -0.939 -7.646 -13.531 1.00 93.00 98 THR A O 1
ATOM 727 N N . GLY A 1 99 ? -2.167 -8.864 -12.081 1.00 91.69 99 GLY A N 1
ATOM 728 C CA . GLY A 1 99 ? -2.551 -9.923 -13.020 1.00 91.69 99 GLY A CA 1
ATOM 729 C C . GLY A 1 99 ? -3.514 -9.465 -14.121 1.00 91.69 99 GLY A C 1
ATOM 730 O O . GLY A 1 99 ? -3.594 -10.117 -15.153 1.00 91.69 99 GLY A O 1
ATOM 731 N N . ASP A 1 100 ? -4.197 -8.330 -13.941 1.00 89.62 100 ASP A N 1
ATOM 732 C CA . ASP A 1 100 ? -5.061 -7.689 -14.941 1.00 89.62 100 ASP A CA 1
ATOM 733 C C . ASP A 1 100 ? -4.325 -6.617 -15.771 1.00 89.62 100 ASP A C 1
ATOM 735 O O . ASP A 1 100 ? -4.923 -5.630 -16.201 1.00 89.62 100 ASP A O 1
ATOM 739 N N . ASP A 1 101 ? -3.019 -6.811 -15.988 1.00 90.62 101 ASP A N 1
ATOM 740 C CA . ASP A 1 101 ? -2.153 -5.988 -16.839 1.00 90.62 101 ASP A CA 1
ATOM 741 C C . ASP A 1 101 ? -2.125 -4.498 -16.481 1.00 90.62 101 ASP A C 1
ATOM 743 O O . ASP A 1 101 ? -2.130 -3.615 -17.353 1.00 90.62 101 ASP A O 1
ATOM 747 N N . LYS A 1 102 ? -1.995 -4.191 -15.185 1.00 90.25 102 LYS A N 1
ATOM 748 C CA . LYS A 1 102 ? -1.769 -2.816 -14.715 1.00 90.25 102 LYS A CA 1
ATOM 749 C C . LYS A 1 102 ? -0.522 -2.667 -13.857 1.00 90.25 102 LYS A C 1
ATOM 751 O O . LYS A 1 102 ? -0.173 -3.541 -13.062 1.00 90.25 102 LYS A O 1
ATOM 756 N N . LEU A 1 103 ? 0.093 -1.494 -13.970 1.00 91.06 103 LEU A N 1
ATOM 757 C CA . LEU A 1 103 ? 0.991 -0.921 -12.979 1.00 91.06 103 LEU A CA 1
ATOM 758 C C . LEU A 1 103 ? 0.155 -0.054 -12.042 1.00 91.06 103 LEU A C 1
ATOM 760 O O . LEU A 1 103 ? -0.445 0.927 -12.474 1.00 91.06 103 LEU A O 1
ATOM 764 N N . VAL A 1 104 ? 0.150 -0.393 -10.763 1.00 87.81 104 VAL A N 1
ATOM 765 C CA . VAL A 1 104 ? -0.473 0.385 -9.699 1.00 87.81 104 VAL A CA 1
ATOM 766 C C . VAL A 1 104 ? 0.618 1.080 -8.905 1.00 87.81 104 VAL A C 1
ATOM 768 O O . VAL A 1 104 ? 1.611 0.459 -8.525 1.00 87.81 104 VAL A O 1
ATOM 771 N N . ILE A 1 105 ? 0.428 2.371 -8.652 1.00 84.44 105 ILE A N 1
ATOM 772 C CA . ILE A 1 105 ? 1.362 3.172 -7.868 1.00 84.44 105 ILE A CA 1
ATOM 773 C C . ILE A 1 105 ? 0.681 3.653 -6.588 1.00 84.44 105 ILE A C 1
ATOM 775 O O . ILE A 1 105 ? -0.249 4.461 -6.625 1.00 84.44 105 ILE A O 1
ATOM 779 N N . GLU A 1 106 ? 1.145 3.148 -5.451 1.00 84.56 106 GLU A N 1
ATOM 780 C CA . GLU A 1 106 ? 0.563 3.401 -4.134 1.00 84.56 106 GLU A CA 1
ATOM 781 C C . GLU A 1 106 ? 1.410 4.425 -3.380 1.00 84.56 106 GLU A C 1
ATOM 783 O O . GLU A 1 106 ? 2.550 4.143 -3.023 1.00 84.56 106 GLU A O 1
ATOM 788 N N . PHE A 1 107 ? 0.860 5.608 -3.111 1.00 79.12 107 PHE A N 1
ATOM 789 C CA . PHE A 1 107 ? 1.575 6.681 -2.411 1.00 79.12 107 PHE A CA 1
ATOM 790 C C . PHE A 1 107 ? 1.281 6.694 -0.924 1.00 79.12 107 PHE A C 1
ATOM 792 O O . PHE A 1 107 ? 0.140 6.464 -0.516 1.00 79.12 107 PHE A O 1
ATOM 799 N N . ALA A 1 108 ? 2.280 7.043 -0.118 1.00 80.12 108 ALA A N 1
ATOM 800 C CA . ALA A 1 108 ? 2.071 7.407 1.275 1.00 80.12 108 ALA A CA 1
ATOM 801 C C . ALA A 1 108 ? 1.243 8.700 1.382 1.00 80.12 108 ALA A C 1
ATOM 803 O O . ALA A 1 108 ? 1.287 9.558 0.494 1.00 80.12 108 ALA A O 1
ATOM 804 N N . LYS A 1 109 ? 0.500 8.859 2.485 1.00 71.75 109 LYS A N 1
ATOM 805 C CA . LYS A 1 109 ? -0.384 10.018 2.695 1.00 71.75 109 LYS A CA 1
ATOM 806 C C . LYS A 1 109 ? 0.294 11.384 2.538 1.00 71.75 109 LYS A C 1
ATOM 808 O O . LYS A 1 109 ? -0.294 12.208 1.849 1.00 71.75 109 LYS A O 1
ATOM 813 N N . PRO A 1 110 ? 1.514 11.643 3.052 1.00 68.94 110 PRO A N 1
ATOM 814 C CA . PRO A 1 110 ? 2.143 12.958 2.887 1.00 68.94 110 PRO A CA 1
ATOM 815 C C . PRO A 1 110 ? 2.338 13.352 1.418 1.00 68.94 110 PRO A C 1
ATOM 817 O O . PRO A 1 110 ? 2.164 14.509 1.049 1.00 68.94 110 PRO A O 1
ATOM 820 N N . MET A 1 111 ? 2.644 12.375 0.559 1.00 67.12 111 MET A N 1
ATOM 821 C CA . MET A 1 111 ? 2.749 12.603 -0.880 1.00 67.12 111 MET A CA 1
ATOM 822 C C . MET A 1 111 ? 1.370 12.862 -1.501 1.00 67.12 111 MET A C 1
ATOM 824 O O . MET A 1 111 ? 1.244 13.734 -2.351 1.00 67.12 111 MET A O 1
ATOM 828 N N . GLN A 1 112 ? 0.326 12.152 -1.061 1.00 64.50 112 GLN A N 1
ATOM 829 C CA . GLN A 1 112 ? -1.049 12.404 -1.519 1.00 64.50 112 GLN A CA 1
ATOM 830 C C . GLN A 1 112 ? -1.534 13.805 -1.130 1.00 64.50 112 GLN A C 1
ATOM 832 O O . GLN A 1 112 ? -2.094 14.513 -1.958 1.00 64.50 112 GLN A O 1
ATOM 837 N N . GLU A 1 113 ? -1.279 14.225 0.108 1.00 67.06 113 GLU A N 1
ATOM 838 C CA . GLU A 1 113 ? -1.648 15.553 0.603 1.00 67.06 113 GLU A CA 1
ATOM 839 C C . GLU A 1 113 ? -0.944 16.659 -0.185 1.00 67.06 113 GLU A C 1
ATOM 841 O O . GLU A 1 113 ? -1.571 17.652 -0.551 1.00 67.06 113 GLU A O 1
ATOM 846 N N . GLU A 1 114 ? 0.344 16.480 -0.491 1.00 64.88 114 GLU A N 1
ATOM 847 C CA . GLU A 1 114 ? 1.098 17.441 -1.296 1.00 64.88 114 GLU A CA 1
ATOM 848 C C . GLU A 1 114 ? 0.522 17.574 -2.707 1.00 64.88 114 GLU A C 1
ATOM 850 O O . GLU A 1 114 ? 0.365 18.664 -3.255 1.00 64.88 114 GLU A O 1
ATOM 855 N N . VAL A 1 115 ? 0.129 16.448 -3.276 1.00 61.88 115 VAL A N 1
ATOM 856 C CA . VAL A 1 115 ? -0.489 16.371 -4.590 1.00 61.88 115 VAL A CA 1
ATOM 857 C C . VAL A 1 115 ? -1.863 17.034 -4.629 1.00 61.88 115 VAL A C 1
ATOM 859 O O . VAL A 1 115 ? -2.148 17.808 -5.549 1.00 61.88 115 VAL A O 1
ATOM 862 N N . ASP A 1 116 ? -2.696 16.765 -3.626 1.00 64.12 116 ASP A N 1
ATOM 863 C CA . ASP A 1 116 ? -4.010 17.383 -3.472 1.00 64.12 116 ASP A CA 1
ATOM 864 C C . ASP A 1 116 ? -3.887 18.898 -3.251 1.00 64.12 116 ASP A C 1
ATOM 866 O O . ASP A 1 116 ? -4.666 19.670 -3.820 1.00 64.12 116 ASP A O 1
ATOM 870 N N . ARG A 1 117 ? -2.867 19.344 -2.501 1.00 67.81 117 ARG A N 1
ATOM 871 C CA . ARG A 1 117 ? -2.551 20.767 -2.294 1.00 67.81 117 ARG A CA 1
ATOM 872 C C . ARG A 1 117 ? -2.268 21.471 -3.620 1.00 67.81 117 ARG A C 1
ATOM 874 O O . ARG A 1 117 ? -2.885 22.493 -3.917 1.00 67.81 117 ARG A O 1
ATOM 881 N N . ILE A 1 118 ? -1.380 20.903 -4.437 1.00 61.03 118 ILE A N 1
ATOM 882 C CA . ILE A 1 118 ? -1.014 21.471 -5.742 1.00 61.03 118 ILE A CA 1
ATOM 883 C C . ILE A 1 118 ? -2.226 21.498 -6.680 1.00 61.03 118 ILE A C 1
ATOM 885 O O . ILE A 1 118 ? -2.448 22.476 -7.395 1.00 61.03 118 ILE A O 1
ATOM 889 N N . ARG A 1 119 ? -3.044 20.438 -6.676 1.00 57.31 119 ARG A N 1
ATOM 890 C CA . ARG A 1 119 ? -4.284 20.388 -7.462 1.00 57.31 119 ARG A CA 1
ATOM 891 C C . ARG A 1 119 ? -5.234 21.523 -7.078 1.00 57.31 119 ARG A C 1
ATOM 893 O O . ARG A 1 119 ? -5.749 22.204 -7.963 1.00 57.31 119 ARG A O 1
ATOM 900 N N . ALA A 1 120 ? -5.437 21.742 -5.780 1.00 63.94 120 ALA A N 1
ATOM 901 C CA . ALA A 1 120 ? -6.285 22.820 -5.282 1.00 63.94 120 ALA A CA 1
ATOM 902 C C . ALA A 1 120 ? -5.766 24.209 -5.695 1.00 63.94 120 ALA A C 1
ATOM 904 O O . ALA A 1 120 ? -6.567 25.071 -6.065 1.00 63.94 120 ALA A O 1
ATOM 905 N N . GLU A 1 121 ? -4.445 24.416 -5.696 1.00 62.25 121 GLU A N 1
ATOM 906 C CA . GLU A 1 121 ? -3.822 25.660 -6.166 1.00 62.25 121 GLU A CA 1
ATOM 907 C C . GLU A 1 121 ? -4.110 25.912 -7.657 1.00 62.25 121 GLU A C 1
ATOM 909 O O . GLU A 1 121 ? -4.538 27.002 -8.046 1.00 62.25 121 GLU A O 1
ATOM 914 N N . LEU A 1 122 ? -3.967 24.886 -8.498 1.00 55.72 122 LEU A N 1
ATOM 915 C CA . LEU A 1 122 ? -4.227 24.981 -9.938 1.00 55.72 122 LEU A CA 1
ATOM 916 C C . LEU A 1 122 ? -5.704 25.210 -10.269 1.00 55.72 122 LEU A C 1
ATOM 918 O O . LEU A 1 122 ? -6.019 26.018 -11.148 1.00 55.72 122 LEU A O 1
ATOM 922 N N . ASP A 1 123 ? -6.608 24.538 -9.556 1.00 57.81 123 ASP A N 1
ATOM 923 C CA . ASP A 1 123 ? -8.051 24.752 -9.691 1.00 57.81 123 ASP A CA 1
ATOM 924 C C . ASP A 1 123 ? -8.442 26.183 -9.273 1.00 57.81 123 ASP A C 1
ATOM 926 O O . ASP A 1 123 ? -9.332 26.789 -9.879 1.00 57.81 123 ASP A O 1
ATOM 930 N N . GLY A 1 124 ? -7.757 26.748 -8.270 1.00 61.59 124 GLY A N 1
ATOM 931 C CA . GLY A 1 124 ? -7.890 28.149 -7.862 1.00 61.59 124 GLY A CA 1
ATOM 932 C C . GLY A 1 124 ? -7.499 29.121 -8.978 1.00 61.59 124 GLY A C 1
ATOM 933 O O . GLY A 1 124 ? -8.288 29.997 -9.338 1.00 61.59 124 GLY A O 1
ATOM 934 N N . LEU A 1 125 ? -6.341 28.898 -9.606 1.00 56.38 125 LEU A N 1
ATOM 935 C CA . LEU A 1 125 ? -5.853 29.699 -10.738 1.00 56.38 125 LEU A CA 1
ATOM 936 C C . LEU A 1 125 ? -6.778 29.613 -11.970 1.00 56.38 125 LEU A C 1
ATOM 938 O O . LEU A 1 125 ? -6.953 30.591 -12.700 1.00 56.38 125 LEU A O 1
ATOM 942 N N . GLY A 1 126 ? -7.412 28.459 -12.202 1.00 49.66 126 GLY A N 1
ATOM 943 C CA . GLY A 1 126 ? -8.383 28.268 -13.286 1.00 49.66 126 GLY A CA 1
ATOM 944 C C . GLY A 1 126 ? -9.710 29.014 -13.082 1.00 49.66 126 GLY A C 1
ATOM 945 O O . GLY A 1 126 ? -10.373 29.368 -14.062 1.00 49.66 126 GLY A O 1
ATOM 946 N N . LYS A 1 127 ? -10.103 29.293 -11.831 1.00 49.34 127 LYS A N 1
ATOM 947 C CA . LYS A 1 127 ? -11.333 30.043 -11.517 1.00 49.34 127 LYS A CA 1
ATOM 948 C C . LYS A 1 127 ? -11.183 31.549 -11.743 1.00 49.34 127 LYS A C 1
ATOM 950 O O . LYS A 1 127 ? -12.144 32.166 -12.198 1.00 49.34 127 LYS A O 1
ATOM 955 N N . GLU A 1 128 ? -9.993 32.116 -11.536 1.00 45.62 128 GLU A N 1
ATOM 956 C CA . GLU A 1 128 ? -9.689 33.513 -11.903 1.00 45.62 128 GLU A CA 1
ATOM 957 C C . GLU A 1 128 ? -9.579 33.710 -13.430 1.00 45.62 128 GLU A C 1
ATOM 959 O O . GLU A 1 128 ? -9.872 34.781 -13.959 1.00 45.62 128 GLU A O 1
ATOM 964 N N . ALA A 1 129 ? -9.252 32.649 -14.174 1.00 42.03 129 ALA A N 1
ATOM 965 C CA . ALA A 1 129 ? -9.096 32.671 -15.630 1.00 42.03 129 ALA A CA 1
ATOM 966 C C . ALA A 1 129 ? -10.413 32.647 -16.437 1.00 42.03 129 ALA A C 1
ATOM 968 O O . ALA A 1 129 ? -10.365 32.699 -17.669 1.00 42.03 129 ALA A O 1
ATOM 969 N N . ARG A 1 130 ? -11.596 32.613 -15.796 1.00 42.97 130 ARG A N 1
ATOM 970 C CA . ARG A 1 130 ? -12.895 32.704 -16.505 1.00 42.97 130 ARG A CA 1
ATOM 971 C C . ARG A 1 130 ? -13.121 34.044 -17.225 1.00 42.97 130 ARG A C 1
ATOM 973 O O . ARG A 1 130 ? -14.096 34.158 -17.959 1.00 42.97 130 ARG A O 1
ATOM 980 N N . GLY A 1 131 ? -12.230 35.026 -17.061 1.00 45.19 131 GLY A N 1
ATOM 981 C CA . GLY A 1 131 ? -12.264 36.299 -17.788 1.00 45.19 131 GLY A CA 1
ATOM 982 C C . GLY A 1 131 ? -11.410 36.375 -19.061 1.00 45.19 131 GLY A C 1
ATOM 983 O O . GLY A 1 131 ? -11.706 37.199 -19.918 1.00 45.19 131 GLY A O 1
ATOM 984 N N . LEU A 1 132 ? -10.365 35.554 -19.231 1.00 34.94 132 LEU A N 1
ATOM 985 C CA . LEU A 1 132 ? -9.416 35.691 -20.350 1.00 34.94 132 LEU A CA 1
ATOM 986 C C . LEU A 1 132 ? -8.852 34.320 -20.753 1.00 34.94 132 LEU A C 1
ATOM 988 O O . LEU A 1 132 ? -7.822 33.857 -20.258 1.00 34.94 132 LEU A O 1
ATOM 992 N N . GLY A 1 133 ? -9.562 33.659 -21.668 1.00 40.69 133 GLY A N 1
ATOM 993 C CA . GLY A 1 133 ? -9.211 32.345 -22.197 1.00 40.69 133 GLY A CA 1
ATOM 994 C C . GLY A 1 133 ? -7.834 32.311 -22.871 1.00 40.69 133 GLY A C 1
ATOM 995 O O . GLY A 1 133 ? -7.517 33.119 -23.739 1.00 40.69 133 GLY A O 1
ATOM 996 N N . GLY A 1 134 ? -7.018 31.325 -22.493 1.00 44.88 134 GLY A N 1
ATOM 997 C CA . GLY A 1 134 ? -5.920 30.817 -23.325 1.00 44.88 134 GLY A CA 1
ATOM 998 C C . GLY A 1 134 ? -4.499 31.301 -23.017 1.00 44.88 134 GLY A C 1
ATOM 999 O O . GLY A 1 134 ? -3.547 30.728 -23.550 1.00 44.88 134 GLY A O 1
ATOM 1000 N N . VAL A 1 135 ? -4.294 32.299 -22.151 1.00 41.88 135 VAL A N 1
ATOM 1001 C CA . VAL A 1 135 ? -2.935 32.842 -21.908 1.00 41.88 135 VAL A CA 1
ATOM 1002 C C . VAL A 1 135 ? -2.269 32.262 -20.649 1.00 41.88 135 VAL A C 1
ATOM 1004 O O . VAL A 1 135 ? -1.052 32.073 -20.627 1.00 41.88 135 VAL A O 1
ATOM 1007 N N . ILE A 1 136 ? -3.046 31.877 -19.631 1.00 44.31 136 ILE A N 1
ATOM 1008 C CA . ILE A 1 136 ? -2.517 31.532 -18.296 1.00 44.31 136 ILE A CA 1
ATOM 1009 C C . ILE A 1 136 ? -1.829 30.153 -18.246 1.00 44.31 136 ILE A C 1
ATOM 1011 O O . ILE A 1 136 ? -0.822 30.009 -17.549 1.00 44.31 136 ILE A O 1
ATOM 1015 N N . GLN A 1 137 ? -2.245 29.175 -19.067 1.00 44.53 137 GLN A N 1
ATOM 1016 C CA . GLN A 1 137 ? -1.593 27.850 -19.128 1.00 44.53 137 GLN A CA 1
ATOM 1017 C C . GLN A 1 137 ? -0.088 27.926 -19.452 1.00 44.53 137 GLN A C 1
ATOM 1019 O O . GLN A 1 137 ? 0.682 27.075 -19.013 1.00 44.53 137 GLN A O 1
ATOM 1024 N N . ARG A 1 138 ? 0.363 28.959 -20.180 1.00 39.00 138 ARG A N 1
ATOM 1025 C CA . ARG A 1 138 ? 1.782 29.132 -20.544 1.00 39.00 138 ARG A CA 1
ATOM 1026 C C . ARG A 1 138 ? 2.626 29.808 -19.459 1.00 39.00 138 ARG A C 1
ATOM 1028 O O . ARG A 1 138 ? 3.845 29.643 -19.467 1.00 39.00 138 ARG A O 1
ATOM 1035 N N . ALA A 1 139 ? 2.011 30.553 -18.539 1.00 37.31 139 ALA A N 1
ATOM 1036 C CA . ALA A 1 139 ? 2.728 31.307 -17.509 1.00 37.31 139 ALA A CA 1
ATOM 1037 C C . ALA A 1 139 ? 3.057 30.450 -16.272 1.00 37.31 139 ALA A C 1
ATOM 1039 O O . ALA A 1 139 ? 4.164 30.545 -15.737 1.00 37.31 139 ALA A O 1
ATOM 1040 N N . VAL A 1 140 ? 2.143 29.559 -15.868 1.00 41.12 140 VAL A N 1
ATOM 1041 C CA . VAL A 1 140 ? 2.323 28.674 -14.697 1.00 41.12 140 VAL A CA 1
ATOM 1042 C C . VAL A 1 140 ? 3.462 27.669 -14.917 1.00 41.12 140 VAL A C 1
ATOM 1044 O O . VAL A 1 140 ? 4.246 27.404 -14.008 1.00 41.12 140 VAL A O 1
ATOM 1047 N N . GLY A 1 141 ? 3.654 27.208 -16.158 1.00 39.81 141 GLY A N 1
ATOM 1048 C CA . GLY A 1 141 ? 4.719 26.266 -16.517 1.00 39.81 141 GLY A CA 1
ATOM 1049 C C . GLY A 1 141 ? 6.159 26.774 -16.333 1.00 39.81 141 GLY A C 1
ATOM 1050 O O . GLY A 1 141 ? 7.083 25.972 -16.435 1.00 39.81 141 GLY A O 1
ATOM 1051 N N . ARG A 1 142 ? 6.384 28.076 -16.069 1.00 36.09 142 ARG A N 1
ATOM 1052 C CA . ARG A 1 142 ? 7.741 28.640 -15.896 1.00 36.09 142 ARG A CA 1
ATOM 1053 C C . ARG A 1 142 ? 8.170 28.878 -14.447 1.00 36.09 142 ARG A C 1
ATOM 1055 O O . ARG A 1 142 ? 9.375 28.910 -14.215 1.00 36.09 142 ARG A O 1
ATOM 1062 N N . ARG A 1 143 ? 7.249 29.048 -13.486 1.00 36.81 143 ARG A N 1
ATOM 1063 C CA . ARG A 1 143 ? 7.604 29.425 -12.097 1.00 36.81 143 ARG A CA 1
ATOM 1064 C C . ARG A 1 143 ? 7.626 28.272 -11.091 1.00 36.81 143 ARG A C 1
ATOM 1066 O O . ARG A 1 143 ? 8.332 28.387 -10.098 1.00 36.81 143 ARG A O 1
ATOM 1073 N N . VAL A 1 144 ? 6.962 27.151 -11.370 1.00 37.91 144 VAL A N 1
ATOM 1074 C CA . VAL A 1 144 ? 6.952 25.959 -10.492 1.00 37.91 144 VAL A CA 1
ATOM 1075 C C . VAL A 1 144 ? 7.762 24.827 -11.132 1.00 37.91 144 VAL A C 1
ATOM 1077 O O . VAL A 1 144 ? 7.293 23.716 -11.342 1.00 37.91 144 VAL A O 1
ATOM 1080 N N . SER A 1 145 ? 8.984 25.146 -11.553 1.00 37.72 145 SER A N 1
ATOM 1081 C CA . SER A 1 145 ? 9.867 24.246 -12.311 1.00 37.72 145 SER A CA 1
ATOM 1082 C C . SER A 1 145 ? 10.975 23.605 -11.469 1.00 37.72 145 SER A C 1
ATOM 1084 O O . SER A 1 145 ? 11.636 22.694 -11.956 1.00 37.72 145 SER A O 1
ATOM 1086 N N . HIS A 1 146 ? 11.165 24.036 -10.216 1.00 38.97 146 HIS A N 1
ATOM 1087 C CA . HIS A 1 146 ? 12.288 23.589 -9.380 1.00 38.97 146 HIS A CA 1
ATOM 1088 C C . HIS A 1 146 ? 11.904 22.663 -8.217 1.00 38.97 146 HIS A C 1
ATOM 1090 O O . HIS A 1 146 ? 12.803 22.121 -7.586 1.00 38.97 146 HIS A O 1
ATOM 1096 N N . ALA A 1 147 ? 10.610 22.452 -7.940 1.00 42.81 147 ALA A N 1
ATOM 1097 C CA . ALA A 1 147 ? 10.178 21.637 -6.799 1.00 42.81 147 ALA A CA 1
ATOM 1098 C C . ALA A 1 147 ? 9.457 20.330 -7.164 1.00 42.81 147 ALA A C 1
ATOM 1100 O O . ALA A 1 147 ? 9.487 19.421 -6.349 1.00 42.81 147 ALA A O 1
ATOM 1101 N N . LEU A 1 148 ? 8.873 20.172 -8.362 1.00 35.16 148 LEU A N 1
ATOM 1102 C CA . LEU A 1 148 ? 8.225 18.914 -8.770 1.00 35.16 148 LEU A CA 1
ATOM 1103 C C . LEU A 1 148 ? 8.366 18.653 -10.280 1.00 35.16 148 LEU A C 1
ATOM 1105 O O . LEU A 1 148 ? 8.018 19.519 -11.089 1.00 35.16 148 LEU A O 1
ATOM 1109 N N . PRO A 1 149 ? 8.801 17.455 -10.711 1.00 37.81 149 PRO A N 1
ATOM 1110 C CA . PRO A 1 149 ? 8.768 17.092 -12.121 1.00 37.81 149 PRO A CA 1
ATOM 1111 C C . PRO A 1 149 ? 7.321 16.863 -12.566 1.00 37.81 149 PRO A C 1
ATOM 1113 O O . PRO A 1 149 ? 6.785 15.807 -12.290 1.00 37.81 149 PRO A O 1
ATOM 1116 N N . LYS A 1 150 ? 6.690 17.831 -13.254 1.00 44.16 150 LYS A N 1
ATOM 1117 C CA . LYS A 1 150 ? 5.445 17.697 -14.063 1.00 44.16 150 LYS A CA 1
ATOM 1118 C C . LYS A 1 150 ? 4.387 16.713 -13.525 1.00 44.16 150 LYS A C 1
ATOM 1120 O O . LYS A 1 150 ? 3.742 16.013 -14.304 1.00 44.16 150 LYS A O 1
ATOM 1125 N N . LEU A 1 151 ? 4.235 16.634 -12.205 1.00 48.50 151 LEU A N 1
ATOM 1126 C CA . LEU A 1 151 ? 3.425 15.604 -11.575 1.00 48.50 151 LEU A CA 1
ATOM 1127 C C . LEU A 1 151 ? 1.968 15.984 -11.773 1.00 48.50 151 LEU A C 1
ATOM 1129 O O . LEU A 1 151 ? 1.296 15.249 -12.462 1.00 48.50 151 LEU A O 1
ATOM 1133 N N . VAL A 1 152 ? 1.513 17.155 -11.322 1.00 44.12 152 VAL A N 1
ATOM 1134 C CA . VAL A 1 152 ? 0.227 17.840 -11.613 1.00 44.12 152 VAL A CA 1
ATOM 1135 C C . VAL A 1 152 ? -0.818 17.113 -12.493 1.00 44.12 152 VAL A C 1
ATOM 1137 O O . VAL A 1 152 ? -1.895 16.788 -11.998 1.00 44.12 152 VAL A O 1
ATOM 1140 N N . ASP A 1 153 ? -0.526 16.811 -13.765 1.00 41.59 153 ASP A N 1
ATOM 1141 C CA . ASP A 1 153 ? -1.434 16.104 -14.690 1.00 41.59 153 ASP A CA 1
ATOM 1142 C C . ASP A 1 153 ? -1.762 14.652 -14.275 1.00 41.59 153 ASP A C 1
ATOM 1144 O O . ASP A 1 153 ? -2.570 13.966 -14.902 1.00 41.59 153 ASP A O 1
ATOM 1148 N N . TRP A 1 154 ? -1.065 14.116 -13.282 1.00 44.94 154 TRP A N 1
ATOM 1149 C CA . TRP A 1 154 ? -1.166 12.753 -12.768 1.00 44.94 154 TRP A CA 1
ATOM 1150 C C . TRP A 1 154 ? -2.278 12.557 -11.736 1.00 44.94 154 TRP A C 1
ATOM 1152 O O . TRP A 1 154 ? -2.959 11.538 -11.745 1.00 44.94 154 TRP A O 1
ATOM 1162 N N . ALA A 1 155 ? -2.496 13.566 -10.904 1.00 42.28 155 ALA A N 1
ATOM 1163 C CA . ALA A 1 155 ? -3.368 13.536 -9.739 1.00 42.28 155 ALA A CA 1
ATOM 1164 C C . ALA A 1 155 ? -4.797 13.930 -10.059 1.00 42.28 155 ALA A C 1
ATOM 1166 O O . ALA A 1 155 ? -5.742 13.601 -9.345 1.00 42.28 155 ALA A O 1
ATOM 1167 N N . THR A 1 156 ? -4.956 14.677 -11.147 1.00 41.31 156 THR A N 1
ATOM 1168 C CA . THR A 1 156 ? -6.238 15.203 -11.588 1.00 41.31 156 THR A CA 1
ATOM 1169 C C . THR A 1 156 ? -7.145 14.118 -12.167 1.00 41.31 156 THR A C 1
ATOM 1171 O O . THR A 1 156 ? -8.357 14.328 -12.227 1.00 41.31 156 THR A O 1
ATOM 1174 N N . ALA A 1 157 ? -6.598 12.948 -12.528 1.00 40.62 157 ALA A N 1
ATOM 1175 C CA . ALA A 1 157 ? -7.284 11.991 -13.386 1.00 40.62 157 ALA A CA 1
ATOM 1176 C C . ALA A 1 157 ? -8.360 11.132 -12.703 1.00 40.62 157 ALA A C 1
ATOM 1178 O O . ALA A 1 157 ? -9.430 11.026 -13.294 1.00 40.62 157 ALA A O 1
ATOM 1179 N N . ARG A 1 158 ? -8.176 10.536 -11.513 1.00 40.19 158 ARG A N 1
ATOM 1180 C CA . ARG A 1 158 ? -9.244 9.718 -10.890 1.00 40.19 158 ARG A CA 1
ATOM 1181 C C . ARG A 1 158 ? -9.174 9.658 -9.367 1.00 40.19 158 ARG A C 1
ATOM 1183 O O . ARG A 1 158 ? -8.106 9.662 -8.772 1.00 40.19 158 ARG A O 1
ATOM 1190 N N . ALA A 1 159 ? -10.359 9.634 -8.762 1.00 36.44 159 ALA A N 1
ATOM 1191 C CA . ALA A 1 159 ? -10.564 9.484 -7.334 1.00 36.44 159 ALA A CA 1
ATOM 1192 C C . AL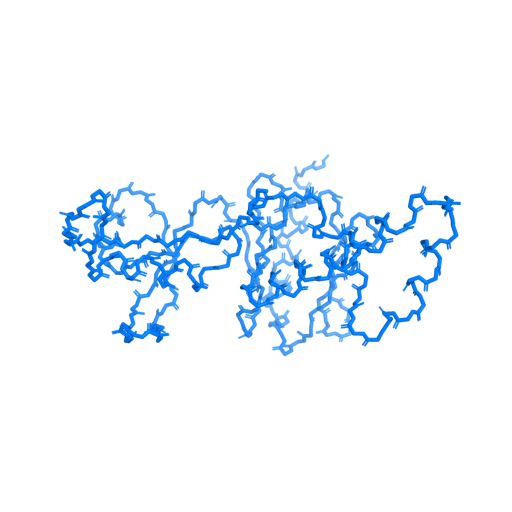A A 1 159 ? -10.276 8.043 -6.895 1.00 36.44 159 ALA A C 1
ATOM 1194 O O . ALA A 1 159 ? -10.987 7.138 -7.316 1.00 36.44 159 ALA A O 1
ATOM 1195 N N . GLY A 1 160 ? -9.307 7.884 -5.994 1.00 46.53 160 GLY A N 1
ATOM 1196 C CA . GLY A 1 160 ? -9.180 6.729 -5.110 1.00 46.53 160 GLY A CA 1
ATOM 1197 C C . GLY A 1 160 ? -8.637 5.442 -5.718 1.00 46.53 160 GLY A C 1
ATOM 1198 O O . GLY A 1 160 ? -8.923 5.104 -6.859 1.00 46.53 160 GLY A O 1
ATOM 1199 N N . MET A 1 161 ? -7.888 4.725 -4.872 1.00 46.66 161 MET A N 1
ATOM 1200 C CA . MET A 1 161 ? -6.979 3.621 -5.205 1.00 46.66 161 MET A CA 1
ATOM 1201 C C . MET A 1 161 ? -5.704 4.116 -5.897 1.00 46.66 161 MET A C 1
ATOM 1203 O O . MET A 1 161 ? -5.730 5.114 -6.614 1.00 46.66 161 MET A O 1
ATOM 1207 N N . GLY A 1 162 ? -4.569 3.469 -5.601 1.00 56.41 162 GLY A N 1
ATOM 1208 C CA . GLY A 1 162 ? -3.275 3.772 -6.217 1.00 56.41 162 GLY A CA 1
ATOM 1209 C C . GLY A 1 162 ? -3.401 3.987 -7.725 1.00 56.41 162 GLY A C 1
ATOM 1210 O O . GLY A 1 162 ? -4.301 3.453 -8.367 1.00 56.41 162 GLY A O 1
ATOM 1211 N N . ILE A 1 163 ? -2.538 4.820 -8.296 1.00 71.12 163 ILE A N 1
ATOM 1212 C CA . ILE A 1 163 ? -2.708 5.249 -9.682 1.00 71.12 163 ILE A CA 1
ATOM 1213 C C . ILE A 1 163 ? -2.467 4.051 -10.591 1.00 71.12 163 ILE A C 1
ATOM 1215 O O . ILE A 1 163 ? -1.340 3.572 -10.702 1.00 71.12 163 ILE A O 1
ATOM 1219 N N . GLU A 1 164 ? -3.544 3.564 -11.202 1.00 79.31 164 GLU A N 1
ATOM 1220 C CA . GLU A 1 164 ? -3.507 2.417 -12.097 1.00 79.31 164 GLU A CA 1
ATOM 1221 C C . GLU A 1 164 ? -3.224 2.866 -13.531 1.00 79.31 164 GLU A C 1
ATOM 1223 O O . GLU A 1 164 ? -3.855 3.786 -14.066 1.00 79.31 164 GLU A O 1
ATOM 1228 N N . HIS A 1 165 ? -2.286 2.183 -14.173 1.00 82.19 165 HIS A N 1
ATOM 1229 C CA . HIS A 1 165 ? -1.904 2.404 -15.556 1.00 82.19 165 HIS A CA 1
ATOM 1230 C C . HIS A 1 165 ? -1.851 1.071 -16.300 1.00 82.19 165 HIS A C 1
ATOM 1232 O O . HIS A 1 165 ? -1.164 0.168 -15.825 1.00 82.19 165 HIS A O 1
ATOM 1238 N N . PRO A 1 166 ? -2.513 0.938 -17.463 1.00 88.38 166 PRO A N 1
ATOM 1239 C CA . PRO A 1 166 ? -2.343 -0.236 -18.313 1.00 88.38 166 PRO A CA 1
ATOM 1240 C C . PRO A 1 166 ? -0.862 -0.458 -18.630 1.00 88.38 166 PRO A C 1
ATOM 1242 O O . PRO A 1 166 ? -0.165 0.497 -18.979 1.00 88.38 166 PRO A O 1
ATOM 1245 N N . LEU A 1 167 ? -0.370 -1.698 -18.556 1.00 91.12 167 LEU A N 1
ATOM 1246 C CA . LEU A 1 167 ? 1.043 -1.993 -18.837 1.00 91.12 167 LEU A CA 1
ATOM 1247 C C . LEU A 1 167 ? 1.451 -1.653 -20.276 1.00 91.12 167 LEU A C 1
ATOM 1249 O O . LEU A 1 167 ? 2.619 -1.353 -20.520 1.00 91.12 167 LEU A O 1
ATOM 1253 N N . ALA A 1 168 ? 0.496 -1.633 -21.210 1.00 87.25 168 ALA A N 1
ATOM 1254 C CA . ALA A 1 168 ? 0.706 -1.184 -22.585 1.00 87.25 168 ALA A CA 1
ATOM 1255 C C . ALA A 1 168 ? 1.214 0.270 -22.674 1.00 87.25 168 ALA A C 1
ATOM 1257 O O . ALA A 1 168 ? 1.987 0.598 -23.574 1.00 87.25 168 ALA A O 1
ATOM 1258 N N . ASP A 1 169 ? 0.843 1.113 -21.707 1.00 87.25 169 ASP A N 1
ATOM 1259 C CA . ASP A 1 169 ? 1.232 2.524 -21.650 1.00 87.25 169 ASP A CA 1
ATOM 1260 C C . ASP A 1 169 ? 2.554 2.744 -20.894 1.00 87.25 169 ASP A C 1
ATOM 1262 O O . ASP A 1 169 ? 3.008 3.887 -20.762 1.00 87.25 169 ASP A O 1
ATOM 1266 N N . ILE A 1 170 ? 3.158 1.678 -20.357 1.00 88.75 170 ILE A N 1
ATOM 1267 C CA . ILE A 1 170 ? 4.325 1.748 -19.476 1.00 88.75 170 ILE A CA 1
ATOM 1268 C C . ILE A 1 170 ? 5.602 1.350 -20.213 1.00 88.75 170 ILE A C 1
ATOM 1270 O O . ILE A 1 170 ? 5.773 0.215 -20.665 1.00 88.75 170 ILE A O 1
ATOM 1274 N N . ASP A 1 171 ? 6.558 2.274 -20.234 1.00 89.81 171 ASP A N 1
ATOM 1275 C CA . ASP A 1 171 ? 7.961 2.000 -20.540 1.00 89.81 171 ASP A CA 1
ATOM 1276 C C . ASP A 1 171 ? 8.788 2.198 -19.268 1.00 89.81 171 ASP A C 1
ATOM 1278 O O . ASP A 1 171 ? 8.699 3.237 -18.623 1.00 89.81 171 ASP A O 1
ATOM 1282 N N . ALA A 1 172 ? 9.578 1.205 -18.870 1.00 92.75 172 ALA A N 1
ATOM 1283 C CA . ALA A 1 172 ? 10.388 1.294 -17.666 1.00 92.75 172 ALA A CA 1
ATOM 1284 C C . ALA A 1 172 ? 11.759 0.644 -17.854 1.00 92.75 172 ALA A C 1
ATOM 1286 O O . ALA A 1 172 ? 11.909 -0.395 -18.506 1.00 92.75 172 ALA A O 1
ATOM 1287 N N . ARG A 1 173 ? 12.790 1.262 -17.272 1.00 95.12 173 ARG A N 1
ATOM 1288 C CA . ARG A 1 173 ? 14.187 0.857 -17.474 1.00 95.12 173 ARG A CA 1
ATOM 1289 C C . ARG A 1 173 ? 15.100 1.311 -16.343 1.00 95.12 173 ARG A C 1
ATOM 1291 O O . ARG A 1 173 ? 14.820 2.286 -15.656 1.00 95.12 173 ARG A O 1
ATOM 1298 N N . MET A 1 174 ? 16.248 0.650 -16.224 1.00 94.06 174 MET A N 1
ATOM 1299 C CA . MET A 1 174 ? 17.368 1.158 -15.431 1.00 94.06 174 MET A CA 1
ATOM 1300 C C . MET A 1 174 ? 18.232 2.086 -16.290 1.00 94.06 174 MET A C 1
ATOM 1302 O O . MET A 1 174 ? 18.657 1.693 -17.378 1.00 94.06 174 MET A O 1
ATOM 1306 N N . ARG A 1 175 ? 18.543 3.292 -15.804 1.00 91.69 175 ARG A N 1
ATOM 1307 C CA . ARG A 1 175 ? 19.486 4.223 -16.444 1.00 91.69 175 ARG A CA 1
ATOM 1308 C C . ARG A 1 175 ? 20.341 4.918 -15.387 1.00 91.69 175 ARG A C 1
ATOM 1310 O O . ARG A 1 175 ? 19.809 5.509 -14.459 1.00 91.69 175 ARG A O 1
ATOM 1317 N N . LEU A 1 176 ? 21.669 4.851 -15.531 1.00 88.69 176 LEU A N 1
ATOM 1318 C CA . LEU A 1 176 ? 22.632 5.469 -14.599 1.00 88.69 176 LEU A CA 1
ATOM 1319 C C . LEU A 1 176 ? 22.356 5.128 -13.116 1.00 88.69 176 LEU A C 1
ATOM 1321 O O . LEU A 1 176 ? 22.414 5.994 -12.250 1.00 88.69 176 LEU A O 1
ATOM 1325 N N . GLY A 1 177 ? 22.009 3.868 -12.829 1.00 86.12 177 GLY A N 1
ATOM 1326 C CA . GLY A 1 177 ? 21.709 3.400 -11.468 1.00 86.12 177 GLY A CA 1
ATOM 1327 C C . GLY A 1 177 ? 20.321 3.772 -10.937 1.00 86.12 177 GLY A C 1
ATOM 1328 O O . GLY A 1 177 ? 20.012 3.430 -9.801 1.00 86.12 177 GLY A O 1
ATOM 1329 N N . LYS A 1 178 ? 19.483 4.421 -11.748 1.00 90.31 178 LYS A N 1
ATOM 1330 C CA . LYS A 1 178 ? 18.127 4.836 -11.383 1.00 90.31 178 LYS A CA 1
ATOM 1331 C C . LYS A 1 178 ? 17.079 4.029 -12.133 1.00 90.31 178 LYS A C 1
ATOM 1333 O O . LYS A 1 178 ? 17.290 3.684 -13.298 1.00 90.31 178 LYS A O 1
ATOM 1338 N N . LEU A 1 179 ? 15.951 3.770 -11.486 1.00 90.94 179 LEU A N 1
ATOM 1339 C CA . LEU A 1 179 ? 14.755 3.259 -12.145 1.00 90.94 179 LEU A CA 1
ATOM 1340 C C . LEU A 1 179 ? 13.998 4.435 -12.765 1.00 90.94 179 LEU A C 1
ATOM 1342 O O . LEU A 1 179 ? 13.623 5.368 -12.063 1.00 90.94 179 LEU A O 1
ATOM 1346 N N . GLU A 1 180 ? 13.761 4.386 -14.071 1.00 91.06 180 GLU A N 1
ATOM 1347 C CA . GLU A 1 180 ? 12.914 5.333 -14.796 1.00 91.06 180 GLU A CA 1
ATOM 1348 C C . GLU A 1 180 ? 11.639 4.636 -15.250 1.00 91.06 180 GLU A C 1
ATOM 1350 O O . GLU A 1 180 ? 11.714 3.555 -15.834 1.00 91.06 180 GLU A O 1
ATOM 1355 N N . ILE A 1 181 ? 10.492 5.278 -15.039 1.00 87.94 181 ILE A N 1
ATOM 1356 C CA . ILE A 1 181 ? 9.191 4.823 -15.537 1.00 87.94 181 ILE A CA 1
ATOM 1357 C C . ILE A 1 181 ? 8.566 5.960 -16.336 1.00 87.94 181 ILE A C 1
ATOM 1359 O O . ILE A 1 181 ? 8.358 7.054 -15.814 1.00 87.94 181 ILE A O 1
ATOM 1363 N N . LEU A 1 182 ? 8.277 5.706 -17.605 1.00 83.75 182 LEU A N 1
ATOM 1364 C CA . LEU A 1 182 ? 7.523 6.564 -18.496 1.00 83.75 182 LEU A CA 1
ATOM 1365 C C . LEU A 1 182 ? 6.108 6.011 -18.657 1.00 83.75 182 LEU A C 1
ATOM 1367 O O . LEU A 1 182 ? 5.915 4.868 -19.058 1.00 83.75 182 LEU A O 1
ATOM 1371 N N . VAL A 1 183 ? 5.122 6.863 -18.404 1.00 80.12 183 VAL A N 1
ATOM 1372 C CA . VAL A 1 183 ? 3.705 6.574 -18.626 1.00 80.12 183 VAL A CA 1
ATOM 1373 C C . VAL A 1 183 ? 3.239 7.356 -19.847 1.00 80.12 183 VAL A C 1
ATOM 1375 O O . VAL A 1 183 ? 3.421 8.582 -19.919 1.00 80.12 183 VAL A O 1
ATOM 1378 N N . ASN A 1 184 ? 2.629 6.661 -20.806 1.00 78.56 184 ASN A N 1
ATOM 1379 C CA . ASN A 1 184 ? 2.104 7.237 -22.045 1.00 78.56 184 ASN A CA 1
ATOM 1380 C C . ASN A 1 184 ? 3.151 8.059 -22.824 1.00 78.56 184 ASN A C 1
ATOM 1382 O O . ASN A 1 184 ? 2.829 9.079 -23.439 1.00 78.56 184 ASN A O 1
ATOM 1386 N N . GLY A 1 185 ? 4.433 7.683 -22.709 1.00 70.94 185 GLY A N 1
ATOM 1387 C CA . GLY A 1 185 ? 5.574 8.379 -23.320 1.00 70.94 185 GLY A CA 1
ATOM 1388 C C . GLY A 1 185 ? 5.786 9.833 -22.867 1.00 70.94 185 GLY A C 1
ATOM 1389 O O . GLY A 1 185 ? 6.607 10.539 -23.449 1.00 70.94 185 GLY A O 1
ATOM 1390 N N . LYS A 1 186 ? 5.046 10.313 -21.858 1.00 67.56 186 LYS A N 1
ATOM 1391 C CA . LYS A 1 186 ? 4.991 11.740 -21.489 1.00 67.56 186 LYS A CA 1
ATOM 1392 C C . LYS A 1 186 ? 5.341 12.003 -20.031 1.00 67.56 186 LYS A C 1
ATOM 1394 O O . LYS A 1 186 ? 6.054 12.966 -19.746 1.00 67.56 186 LYS A O 1
ATOM 1399 N N . LYS A 1 187 ? 4.825 11.189 -19.106 1.00 64.50 187 LYS A N 1
ATOM 1400 C CA . LYS A 1 187 ? 5.014 11.385 -17.660 1.00 64.50 187 LYS A CA 1
ATOM 1401 C C . LYS A 1 187 ? 6.163 10.510 -17.189 1.00 64.50 187 LYS A C 1
ATOM 1403 O O . LYS A 1 187 ? 6.172 9.335 -17.527 1.00 64.50 187 LYS A O 1
ATOM 1408 N N . ARG A 1 188 ? 7.114 11.064 -16.436 1.00 72.81 188 ARG A N 1
ATOM 1409 C CA . ARG A 1 188 ? 8.313 10.347 -15.984 1.00 72.81 188 ARG A CA 1
ATOM 1410 C C . ARG A 1 188 ? 8.394 10.318 -14.464 1.00 72.81 188 ARG A C 1
ATOM 1412 O O . ARG A 1 188 ? 8.389 11.375 -13.842 1.00 72.81 188 ARG A O 1
ATOM 1419 N N . LEU A 1 189 ? 8.546 9.121 -13.913 1.00 77.81 189 LEU A N 1
ATOM 1420 C CA . LEU A 1 189 ? 8.952 8.868 -12.536 1.00 77.81 189 LEU A CA 1
ATOM 1421 C C . LEU A 1 189 ? 10.400 8.384 -12.535 1.00 77.81 189 LEU A C 1
ATOM 1423 O O . LEU A 1 189 ? 10.833 7.687 -13.457 1.00 77.81 189 LEU A O 1
ATOM 1427 N N . GLU A 1 190 ? 11.150 8.781 -11.518 1.00 82.88 190 GLU A N 1
ATOM 1428 C CA . GLU A 1 190 ? 12.546 8.400 -11.353 1.00 82.88 190 GLU A CA 1
ATOM 1429 C C . GLU A 1 190 ? 12.807 8.071 -9.889 1.00 82.88 190 GLU A C 1
ATOM 1431 O O . GLU A 1 190 ? 12.447 8.856 -9.015 1.00 82.88 190 GLU A O 1
ATOM 1436 N N . PHE A 1 191 ? 13.451 6.932 -9.652 1.00 83.88 191 PHE A N 1
ATOM 1437 C CA . PHE A 1 191 ? 13.843 6.479 -8.324 1.00 83.88 191 PHE A CA 1
ATOM 1438 C C . PHE A 1 191 ? 15.345 6.209 -8.304 1.00 83.88 191 PHE A C 1
ATOM 1440 O O . PHE A 1 191 ? 15.864 5.454 -9.136 1.00 83.88 191 PHE A O 1
ATOM 1447 N N . GLY A 1 192 ? 16.047 6.854 -7.374 1.00 83.06 192 GLY A N 1
ATOM 1448 C CA . GLY A 1 192 ? 17.461 6.612 -7.108 1.00 83.06 192 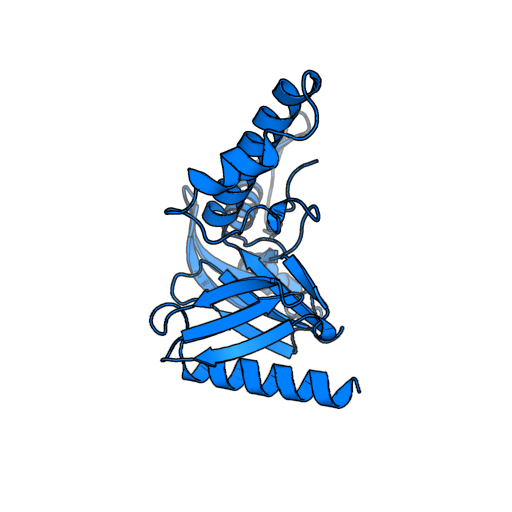GLY A CA 1
ATOM 1449 C C . GLY A 1 192 ? 17.718 5.223 -6.519 1.00 83.06 192 GLY A C 1
ATOM 1450 O O . GLY A 1 192 ? 16.806 4.565 -6.025 1.00 83.06 192 GLY A O 1
ATOM 1451 N N . GLY A 1 193 ? 18.972 4.768 -6.563 1.00 79.69 193 GLY A N 1
ATOM 1452 C CA . GLY A 1 193 ? 19.366 3.479 -5.974 1.00 79.69 193 GLY A CA 1
ATOM 1453 C C . GLY A 1 193 ? 19.290 3.442 -4.440 1.00 79.69 193 GLY A C 1
ATOM 1454 O O . GLY A 1 193 ? 19.275 2.368 -3.849 1.00 79.69 193 GLY A O 1
ATOM 1455 N N . ASP A 1 194 ? 19.244 4.611 -3.807 1.00 81.88 194 ASP A N 1
ATOM 1456 C CA . ASP A 1 194 ? 18.944 4.820 -2.391 1.00 81.88 194 ASP A CA 1
ATOM 1457 C C . ASP A 1 194 ? 17.446 4.679 -2.086 1.00 81.88 194 ASP A C 1
ATOM 1459 O O . ASP A 1 194 ? 17.086 4.224 -1.003 1.00 81.88 194 ASP A O 1
ATOM 1463 N N . GLN A 1 195 ? 16.585 5.016 -3.051 1.00 82.75 195 GLN A N 1
ATOM 1464 C CA . GLN A 1 195 ? 15.127 4.928 -2.935 1.00 82.75 195 GLN A CA 1
ATOM 1465 C C . GLN A 1 195 ? 14.593 3.542 -3.293 1.00 82.75 195 GLN A C 1
ATOM 1467 O O . GLN A 1 195 ? 13.613 3.096 -2.712 1.00 82.75 195 GLN A O 1
ATOM 1472 N N . VAL A 1 196 ? 15.212 2.846 -4.250 1.00 88.06 196 VAL A N 1
ATOM 1473 C CA . VAL A 1 196 ? 14.843 1.476 -4.628 1.00 88.06 196 VAL A CA 1
ATOM 1474 C C . VAL A 1 196 ? 16.087 0.620 -4.809 1.00 88.06 196 VAL A C 1
ATOM 1476 O O . VAL A 1 196 ? 17.034 1.009 -5.490 1.00 88.06 196 VAL A O 1
ATOM 1479 N N . SER A 1 197 ? 16.066 -0.594 -4.254 1.00 91.25 197 SER A N 1
ATOM 1480 C CA . SER A 1 197 ? 17.141 -1.567 -4.470 1.00 91.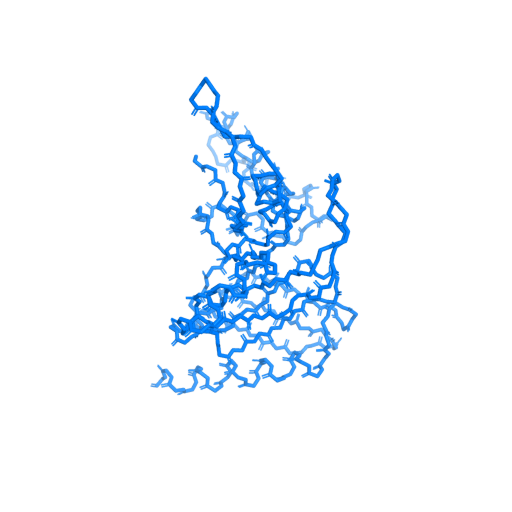25 197 SER A CA 1
ATOM 1481 C C . SER A 1 197 ? 17.324 -1.825 -5.973 1.00 91.25 197 SER A C 1
ATOM 1483 O O . SER A 1 197 ? 16.379 -2.285 -6.624 1.00 91.25 197 SER A O 1
ATOM 1485 N N . PRO A 1 198 ? 18.526 -1.617 -6.549 1.00 91.19 198 PRO A N 1
ATOM 1486 C CA . PRO A 1 198 ? 18.765 -1.886 -7.966 1.00 91.19 198 PRO A CA 1
ATOM 1487 C C . PRO A 1 198 ? 18.519 -3.347 -8.359 1.00 91.19 198 PRO A C 1
ATOM 1489 O O . PRO A 1 198 ? 18.178 -3.626 -9.506 1.00 91.19 198 PRO A O 1
ATOM 1492 N N . ALA A 1 199 ? 18.705 -4.288 -7.428 1.00 92.94 199 ALA A N 1
ATOM 1493 C CA . ALA A 1 199 ? 18.407 -5.699 -7.658 1.00 92.94 199 ALA A CA 1
ATOM 1494 C C . ALA A 1 199 ? 16.893 -5.935 -7.762 1.00 92.94 199 ALA A C 1
ATOM 1496 O O . ALA A 1 199 ? 16.439 -6.501 -8.756 1.00 92.94 199 ALA A O 1
ATOM 1497 N N . ASN A 1 200 ? 16.116 -5.413 -6.808 1.00 95.19 200 ASN A N 1
ATOM 1498 C CA . ASN A 1 200 ? 14.656 -5.546 -6.808 1.00 95.19 200 ASN A CA 1
ATOM 1499 C C . ASN A 1 200 ? 14.044 -4.820 -8.014 1.00 95.19 200 ASN A C 1
ATOM 1501 O O . ASN A 1 200 ? 13.146 -5.346 -8.665 1.00 95.19 200 ASN A O 1
ATOM 1505 N N . ALA A 1 201 ? 14.576 -3.646 -8.369 1.00 95.38 201 ALA A N 1
ATOM 1506 C CA . ALA A 1 201 ? 14.154 -2.907 -9.553 1.00 95.38 201 ALA A CA 1
ATOM 1507 C C . ALA A 1 201 ? 14.392 -3.704 -10.844 1.00 95.38 201 ALA A C 1
ATOM 1509 O O . ALA A 1 201 ? 13.522 -3.744 -11.710 1.00 95.38 201 ALA A O 1
ATOM 1510 N N . ARG A 1 202 ? 15.537 -4.389 -10.978 1.00 95.38 202 ARG A N 1
ATOM 1511 C CA . ARG A 1 202 ? 15.796 -5.265 -12.133 1.00 95.38 202 ARG A CA 1
ATOM 1512 C C . ARG A 1 202 ? 14.808 -6.429 -12.207 1.00 95.38 202 ARG A C 1
ATOM 1514 O O . ARG A 1 202 ? 14.239 -6.635 -13.274 1.00 95.38 202 ARG A O 1
ATOM 1521 N N . GLN A 1 203 ? 14.550 -7.112 -11.092 1.00 96.50 203 GLN A N 1
ATOM 1522 C CA . GLN A 1 203 ? 13.578 -8.209 -11.035 1.00 96.50 203 GLN A CA 1
ATOM 1523 C C . GLN A 1 203 ? 12.157 -7.736 -11.386 1.00 96.50 203 GLN A C 1
ATOM 1525 O O . GLN A 1 203 ? 11.448 -8.378 -12.161 1.00 96.50 203 GLN A O 1
ATOM 1530 N N . PHE A 1 204 ? 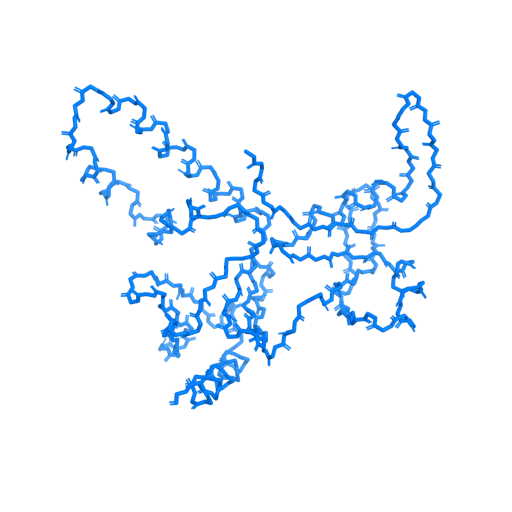11.756 -6.573 -10.870 1.00 97.12 204 PHE A N 1
ATOM 1531 C CA . PHE A 1 204 ? 10.478 -5.946 -11.199 1.00 97.12 204 PHE A CA 1
ATOM 1532 C C . PHE A 1 204 ? 10.355 -5.660 -12.704 1.00 97.12 204 PHE A C 1
ATOM 1534 O O . PHE A 1 204 ? 9.339 -5.975 -13.323 1.00 97.12 204 PHE A O 1
ATOM 1541 N N . LEU A 1 205 ? 11.413 -5.118 -13.318 1.00 96.56 205 LEU A N 1
ATOM 1542 C CA . LEU A 1 205 ? 11.455 -4.845 -14.757 1.00 96.56 205 LEU A CA 1
ATOM 1543 C C . LEU A 1 205 ? 11.451 -6.118 -15.611 1.00 96.56 205 LEU A C 1
ATOM 1545 O O . LEU A 1 205 ? 10.865 -6.120 -16.690 1.00 96.56 205 LEU A O 1
ATOM 1549 N N . GLU A 1 206 ? 12.099 -7.192 -15.164 1.00 96.31 206 GLU A N 1
ATOM 1550 C CA . GLU A 1 206 ? 12.027 -8.496 -15.832 1.00 96.31 206 GLU A CA 1
ATOM 1551 C C . GLU A 1 206 ? 10.594 -9.022 -15.844 1.00 96.31 206 GLU A C 1
ATOM 1553 O O . GLU A 1 206 ? 10.097 -9.420 -16.899 1.00 96.31 206 GLU A O 1
ATOM 1558 N N . ARG A 1 207 ? 9.894 -8.932 -14.707 1.00 96.62 207 ARG A N 1
ATOM 1559 C CA . ARG A 1 207 ? 8.494 -9.352 -14.624 1.00 96.62 207 ARG A CA 1
ATOM 1560 C C . ARG A 1 207 ? 7.578 -8.490 -15.494 1.00 96.62 207 ARG A C 1
ATOM 1562 O O . ARG A 1 207 ? 6.733 -9.042 -16.190 1.00 96.62 207 ARG A O 1
ATOM 1569 N N . LEU A 1 208 ? 7.794 -7.173 -15.529 1.00 95.38 208 LEU A N 1
ATOM 1570 C CA . LEU A 1 208 ? 7.084 -6.261 -16.434 1.00 95.38 208 LEU A CA 1
ATOM 1571 C C . LEU A 1 208 ? 7.254 -6.656 -17.907 1.00 95.38 208 LEU A C 1
ATOM 1573 O O . LEU A 1 208 ? 6.279 -6.676 -18.654 1.00 95.38 208 LEU A O 1
ATOM 1577 N N . ARG A 1 209 ? 8.485 -6.968 -18.332 1.00 94.19 209 ARG A N 1
ATOM 1578 C CA . ARG A 1 209 ? 8.757 -7.379 -19.719 1.00 94.19 209 ARG A CA 1
ATOM 1579 C C . ARG A 1 209 ? 8.085 -8.702 -20.066 1.00 94.19 209 ARG A C 1
ATOM 1581 O O . ARG A 1 209 ? 7.565 -8.809 -21.167 1.00 94.19 209 ARG A O 1
ATOM 1588 N N . ALA A 1 210 ? 8.086 -9.665 -19.143 1.00 92.88 210 ALA A N 1
ATOM 1589 C CA . ALA A 1 210 ? 7.419 -10.949 -19.343 1.00 92.88 210 ALA A CA 1
ATOM 1590 C C . ALA A 1 210 ? 5.908 -10.766 -19.568 1.00 92.88 210 ALA A C 1
ATOM 1592 O O . ALA A 1 210 ? 5.394 -11.210 -20.585 1.00 92.88 210 ALA A O 1
ATOM 1593 N N . LEU A 1 211 ? 5.231 -10.008 -18.698 1.00 91.06 211 LEU A N 1
ATOM 1594 C CA . LEU A 1 211 ? 3.790 -9.737 -18.831 1.00 91.06 211 LEU A CA 1
ATOM 1595 C C . LEU A 1 211 ? 3.448 -9.039 -20.155 1.00 91.06 211 LEU A C 1
ATOM 1597 O O . LEU A 1 211 ? 2.476 -9.380 -20.816 1.00 91.06 211 LEU A O 1
ATOM 1601 N N . ARG A 1 212 ? 4.283 -8.088 -20.588 1.00 85.56 212 ARG A N 1
ATOM 1602 C CA . ARG A 1 212 ? 4.088 -7.403 -21.874 1.00 85.56 212 ARG A CA 1
ATOM 1603 C C . ARG A 1 212 ? 4.337 -8.293 -23.093 1.00 85.56 212 ARG A C 1
ATOM 1605 O O . ARG A 1 212 ? 3.808 -7.979 -24.153 1.00 85.56 212 ARG A O 1
ATOM 1612 N N . ALA A 1 213 ? 5.167 -9.327 -22.968 1.00 83.81 213 ALA A N 1
ATOM 1613 C CA . ALA A 1 213 ? 5.408 -10.287 -24.041 1.00 83.81 213 ALA A CA 1
ATOM 1614 C C . ALA A 1 213 ? 4.252 -11.289 -24.173 1.00 83.81 213 ALA A C 1
ATOM 1616 O O . ALA A 1 213 ? 3.922 -11.661 -25.290 1.00 83.81 213 ALA A O 1
ATOM 1617 N N . ASP A 1 214 ? 3.623 -11.670 -23.058 1.00 75.75 214 ASP A N 1
ATOM 1618 C CA . ASP A 1 214 ? 2.473 -12.584 -23.039 1.00 75.75 214 ASP A CA 1
ATOM 1619 C C . ASP A 1 214 ? 1.172 -11.920 -23.546 1.00 75.75 214 ASP A C 1
ATOM 1621 O O . ASP A 1 214 ? 0.251 -12.609 -23.980 1.00 75.75 214 ASP A O 1
ATOM 1625 N N . ALA A 1 215 ? 1.092 -10.584 -23.500 1.00 66.38 215 ALA A N 1
ATOM 1626 C CA . ALA A 1 215 ? -0.070 -9.796 -23.926 1.00 66.38 215 ALA A CA 1
ATOM 1627 C C . ALA A 1 215 ? -0.082 -9.403 -25.424 1.00 66.38 215 ALA A C 1
ATOM 1629 O O . ALA A 1 215 ? -1.033 -8.751 -25.866 1.00 66.38 215 ALA A O 1
ATOM 1630 N N . GLY A 1 216 ? 0.975 -9.725 -26.183 1.00 55.28 216 GLY A N 1
ATOM 1631 C CA . GLY A 1 216 ? 1.130 -9.404 -27.613 1.00 55.28 216 GLY A CA 1
ATOM 1632 C C . GLY A 1 216 ? 0.949 -10.613 -28.518 1.00 55.28 216 GLY A C 1
ATOM 1633 O O . GLY A 1 216 ? 0.403 -10.415 -29.627 1.00 55.28 216 GLY A O 1
#

Foldseek 3Di:
DAFAFEWFAEDDDWDDDPNDTDDPRVLRRVQQSLFGWFQWYKYFPVCCVVCVVVPWDKDWPQWDQTVPNGTTTMIIGPPFAFPAKWAWPVNQWIWTQGPVQKTFITGGPVVLVVLVVVLVVVVVVVVVCPVPPDDVVVVVVPPPVPPDDVCNVQNPPDGTHGRIAGLVQWDWDDDPQWIWIGGNNPDIDIGHCNTTPSVSSVVRVVSSVVVVVVVD